Protein AF-A0A6V8R5L8-F1 (afdb_monomer)

Organism: Trichoderma asperellum (NCBI:txid101201)

Sequence (244 aa):
MKTLAVASGLMSLLPAVLACGSDNSCYGPTNTVEHVRHVKRIQPGPPNARYGPKAPLEWGQLNFLHTTDSHGWLEGHLKEQHYGADWSDFATFSRRMKQSARDMDVDLLLADTGDLHDDNGLSDATKVDDIKSMSIFNEIEYDLLTIGIRELYMSEVSYGMFNVWAKLPDYQLPGYWRAQANWPKDKDPEFVDLIFYDFLQKSILTYLGANYTAAMVDCYIDYFLLPYAKLMWLKNIDDCPIKP

InterPro domains:
  IPR006179 5'-Nucleotidase/apyrase [PTHR11575] (53-153)
  IPR029052 Metallo-dependent phosphatase-like [G3DSA:3.60.21.10] (49-230)
  IPR029052 Metallo-dependent phosphatase-like [SSF56300] (53-162)

Secondary structure (DSSP, 8-state):
---------------------SSS-SSS---------------SSPPPPSS--SSPPP--SEEEEEE---TT--S--SS-TT----HHHHHHHHHHHHHHHHHTT-EEEEEE-S--SSS-HHHHSSSSTTTTHHHHHTTS--SEE---SGGGSSHHHHHHIIIIIS--------S------SPPTTS--S-------GGGHHHHHHHH-TT--GGG---S-SS-HHHHHHHHHHHTGGG-S---

Foldseek 3Di:
DDDDDDDDDPPPPDDPPPPDDPDPPPPPDPPPPPPDPPDPDFQPQAAAAPDDDPDDDDDDLEEEDEEEQCALCQRWDNPDNHTRDGLVNVLVVQVVVCVVCVVVNHHYAYEYEENNHDPDCQQPVDPHGNPRSLVSVVSHPHPYYDYDVVQVPDPVSVCCCVPPRVPDDPDPPPPDDDDDPDADPPDGDPDDDDDDDPVCVVVVDVVVPDVDDPVPDDDPDPDDPVVVVVVVCVVCVVVPPDDD

Structure (mmCIF, N/CA/C/O backbone):
data_AF-A0A6V8R5L8-F1
#
_entry.id   AF-A0A6V8R5L8-F1
#
loop_
_atom_site.group_PDB
_atom_site.id
_atom_site.type_symbol
_atom_site.label_atom_id
_atom_site.label_alt_id
_atom_site.label_comp_id
_atom_site.label_asym_id
_atom_site.label_entity_id
_atom_site.label_seq_id
_atom_site.pdbx_PDB_ins_code
_atom_site.Cartn_x
_atom_site.Cartn_y
_atom_site.Cartn_z
_atom_site.occupancy
_atom_site.B_iso_or_equiv
_atom_site.auth_seq_id
_atom_site.auth_comp_id
_atom_site.auth_asym_id
_atom_site.auth_atom_id
_atom_site.pdbx_PDB_model_num
ATOM 1 N N . MET A 1 1 ? -70.178 -27.175 -48.817 1.00 40.09 1 MET A N 1
ATOM 2 C CA . MET A 1 1 ? -70.028 -26.089 -49.810 1.00 40.09 1 MET A CA 1
ATOM 3 C C . MET A 1 1 ? -69.046 -25.076 -49.252 1.00 40.09 1 MET A C 1
ATOM 5 O O . MET A 1 1 ? -69.098 -24.791 -48.067 1.00 40.09 1 MET A O 1
ATOM 9 N N . LYS A 1 2 ? -68.088 -24.669 -50.086 1.00 38.03 2 LYS A N 1
ATOM 10 C CA . LYS A 1 2 ? -66.938 -23.817 -49.762 1.00 38.03 2 LYS A CA 1
ATOM 11 C C . LYS A 1 2 ? -67.387 -22.377 -49.492 1.00 38.03 2 LYS A C 1
ATOM 13 O O . LYS A 1 2 ? -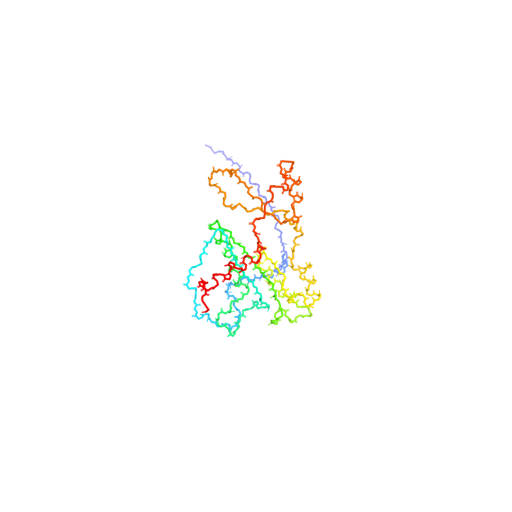68.144 -21.853 -50.299 1.00 38.03 2 LYS A O 1
ATOM 18 N N . THR A 1 3 ? -66.820 -21.721 -48.484 1.00 42.25 3 THR A N 1
ATOM 19 C CA . THR A 1 3 ? -66.677 -20.256 -48.462 1.00 42.25 3 THR A CA 1
ATOM 20 C C . THR A 1 3 ? -65.330 -19.902 -47.848 1.00 42.25 3 THR A C 1
ATOM 22 O O . THR A 1 3 ? -65.010 -20.311 -46.735 1.00 42.25 3 THR A O 1
ATOM 25 N N . LEU A 1 4 ? -64.531 -19.213 -48.659 1.00 40.56 4 LEU A N 1
ATOM 26 C CA . LEU A 1 4 ? -63.168 -18.772 -48.409 1.00 40.56 4 LEU A CA 1
ATOM 27 C C . LEU A 1 4 ? -63.141 -17.678 -47.334 1.00 40.56 4 LEU A C 1
ATOM 29 O O . LEU A 1 4 ? -63.864 -16.692 -47.452 1.00 40.56 4 LEU A O 1
ATOM 33 N N . ALA A 1 5 ? -62.245 -17.803 -46.357 1.00 44.28 5 ALA A N 1
ATOM 34 C CA . ALA A 1 5 ? -61.758 -16.656 -45.601 1.00 44.28 5 ALA A CA 1
ATOM 35 C C . ALA A 1 5 ? -60.573 -16.056 -46.373 1.00 44.28 5 ALA A C 1
ATOM 37 O O . ALA A 1 5 ? -59.543 -16.704 -46.559 1.00 44.28 5 ALA A O 1
ATOM 38 N N . VAL A 1 6 ? -60.754 -14.836 -46.875 1.00 43.69 6 VAL A N 1
ATOM 39 C CA . VAL A 1 6 ? -59.711 -14.034 -47.521 1.00 43.69 6 VAL A CA 1
ATOM 40 C C . VAL A 1 6 ? -58.794 -13.495 -46.424 1.00 43.69 6 VAL A C 1
ATOM 42 O O . VAL A 1 6 ? -59.193 -12.631 -45.649 1.00 43.69 6 VAL A O 1
ATOM 45 N N . ALA A 1 7 ? -57.572 -14.018 -46.340 1.00 44.09 7 ALA A N 1
ATOM 46 C CA . ALA A 1 7 ? -56.503 -13.402 -45.566 1.00 44.09 7 ALA A CA 1
ATOM 47 C C . ALA A 1 7 ? -55.913 -12.254 -46.397 1.00 44.09 7 ALA A C 1
ATOM 49 O O . ALA A 1 7 ? -55.163 -12.477 -47.346 1.00 44.09 7 ALA A O 1
ATOM 50 N N . SER A 1 8 ? -56.289 -11.020 -46.066 1.00 45.44 8 SER A N 1
ATOM 51 C CA . SER A 1 8 ? -55.675 -9.814 -46.620 1.00 45.44 8 SER A CA 1
ATOM 52 C C . SER A 1 8 ? -54.245 -9.691 -46.091 1.00 45.44 8 SER A C 1
ATOM 54 O O . SER A 1 8 ? -54.023 -9.236 -44.971 1.00 45.44 8 SER A O 1
ATOM 56 N N . GLY A 1 9 ? -53.270 -10.127 -46.888 1.00 44.47 9 GLY A N 1
ATOM 57 C CA . GLY A 1 9 ? -51.857 -9.871 -46.637 1.00 44.47 9 GLY A CA 1
ATOM 58 C C . GLY A 1 9 ? -51.530 -8.405 -46.907 1.00 44.47 9 GLY A C 1
ATOM 59 O O . GLY A 1 9 ? -51.534 -7.973 -48.059 1.00 44.47 9 GLY A O 1
ATOM 60 N N . LEU A 1 10 ? -51.220 -7.636 -45.860 1.00 47.09 10 LEU A N 1
ATOM 61 C CA . LEU A 1 10 ? -50.461 -6.398 -46.022 1.00 47.09 10 LEU A CA 1
ATOM 62 C C . LEU A 1 10 ? -49.009 -6.778 -46.334 1.00 47.09 10 LEU A C 1
ATOM 64 O O . LEU A 1 10 ? -48.209 -7.046 -45.441 1.00 47.09 10 LEU A O 1
ATOM 68 N N . MET A 1 11 ? -48.679 -6.818 -47.621 1.00 47.84 11 MET A N 1
ATOM 69 C CA . MET A 1 11 ? -47.301 -6.885 -48.094 1.00 47.84 11 MET A CA 1
ATOM 70 C C . MET A 1 11 ? -46.697 -5.484 -47.926 1.00 47.84 11 MET A C 1
ATOM 72 O O . MET A 1 11 ? -46.876 -4.611 -48.774 1.00 47.84 11 MET A O 1
ATOM 76 N N . SER A 1 12 ? -46.040 -5.226 -46.794 1.00 47.84 12 SER A N 1
ATOM 77 C CA . SER A 1 12 ? -45.265 -4.000 -46.604 1.00 47.84 12 SER A CA 1
ATOM 78 C C . SER A 1 12 ? -44.052 -4.032 -47.537 1.00 47.84 12 SER A C 1
ATOM 80 O O . SER A 1 12 ? -43.045 -4.677 -47.245 1.00 47.84 12 SER A O 1
ATOM 82 N N . LEU A 1 13 ? -44.160 -3.354 -48.679 1.00 51.91 13 LEU A N 1
ATOM 83 C CA . LEU A 1 13 ? -43.029 -3.009 -49.535 1.00 51.91 13 LEU A CA 1
ATOM 84 C C . LEU A 1 13 ? -42.139 -2.018 -48.776 1.00 51.91 13 LEU A C 1
ATOM 86 O O . LEU A 1 13 ? -42.370 -0.812 -48.806 1.00 51.91 13 LEU A O 1
ATOM 90 N N . LEU A 1 14 ? -41.136 -2.532 -48.066 1.00 49.75 14 LEU A N 1
ATOM 91 C CA . LEU A 1 14 ? -40.021 -1.708 -47.615 1.00 49.75 14 LEU A CA 1
ATOM 92 C C . LEU A 1 14 ? -39.145 -1.393 -48.839 1.00 49.75 14 LEU A C 1
ATOM 94 O O . LEU A 1 14 ? -38.788 -2.318 -49.575 1.00 49.75 14 LEU A O 1
ATOM 98 N N . PRO A 1 15 ? -38.801 -0.120 -49.091 1.00 47.50 15 PRO A N 1
ATOM 99 C CA . PRO A 1 15 ? -37.878 0.223 -50.158 1.00 47.50 15 PRO A CA 1
ATOM 100 C C . PRO A 1 15 ? -36.516 -0.397 -49.839 1.00 47.50 15 PRO A C 1
ATOM 102 O O . PRO A 1 15 ? -35.975 -0.210 -48.749 1.00 47.50 15 PRO A O 1
ATOM 105 N N . ALA A 1 16 ? -35.964 -1.143 -50.794 1.00 51.12 16 ALA A N 1
ATOM 106 C CA . ALA A 1 16 ? -34.577 -1.566 -50.740 1.00 51.12 16 ALA A CA 1
ATOM 107 C C . ALA A 1 16 ? -33.705 -0.307 -50.787 1.00 51.12 16 ALA A C 1
ATOM 109 O O . ALA A 1 16 ? -33.515 0.299 -51.842 1.00 51.12 16 ALA A O 1
ATOM 110 N N . VAL A 1 17 ? -33.207 0.113 -49.625 1.00 49.50 17 VAL A N 1
ATOM 111 C CA . VAL A 1 17 ? -32.149 1.113 -49.541 1.00 49.50 17 VAL A CA 1
ATOM 112 C C . VAL A 1 17 ? -30.885 0.438 -50.066 1.00 49.50 17 VAL A C 1
ATOM 114 O O . VAL A 1 17 ? -30.199 -0.286 -49.349 1.00 49.50 17 VAL A O 1
ATOM 117 N N . LEU A 1 18 ? -30.612 0.634 -51.355 1.00 51.62 18 LEU A N 1
ATOM 118 C CA . LEU A 1 18 ? -29.302 0.395 -51.946 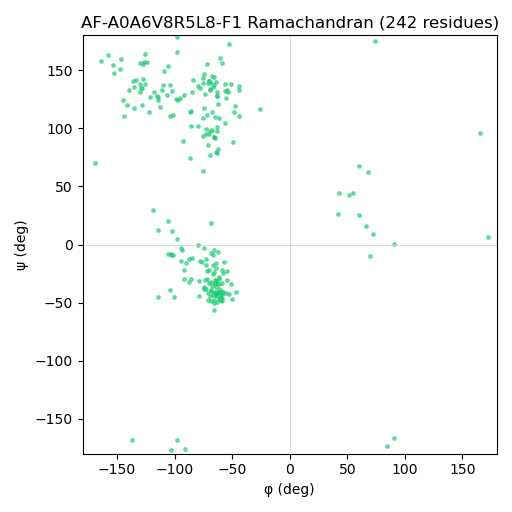1.00 51.62 18 LEU A CA 1
ATOM 119 C C . LEU A 1 18 ? -28.331 1.410 -51.338 1.00 51.62 18 LEU A C 1
ATOM 121 O O . LEU A 1 18 ? -28.207 2.537 -51.814 1.00 51.62 18 LEU A O 1
ATOM 125 N N . ALA A 1 19 ? -27.664 1.013 -50.257 1.00 42.38 19 ALA A N 1
ATOM 126 C CA . ALA A 1 19 ? -26.474 1.703 -49.793 1.00 42.38 19 ALA A CA 1
ATOM 127 C C . ALA A 1 19 ? -25.334 1.371 -50.766 1.00 42.38 19 ALA A C 1
ATOM 129 O O . ALA A 1 19 ? -24.754 0.287 -50.734 1.00 42.38 19 ALA A O 1
ATOM 130 N N . CYS A 1 20 ? -25.062 2.298 -51.682 1.00 43.69 20 CYS A N 1
ATOM 131 C CA . CYS A 1 20 ? -23.847 2.301 -52.482 1.00 43.69 20 CYS A CA 1
ATOM 132 C C . CYS A 1 20 ? -22.628 2.472 -51.565 1.00 43.69 20 CYS A C 1
ATOM 134 O O . CYS A 1 20 ? -22.563 3.430 -50.798 1.00 43.69 20 CYS A O 1
ATOM 136 N N . GLY A 1 21 ? -21.654 1.576 -51.699 1.00 43.62 21 GLY A N 1
ATOM 137 C CA . GLY A 1 21 ? -20.324 1.703 -51.111 1.00 43.62 21 GLY A CA 1
ATOM 138 C C . GLY A 1 21 ? -19.602 0.363 -51.160 1.00 43.62 21 GLY A C 1
ATOM 139 O O . GLY A 1 21 ? -19.808 -0.479 -50.295 1.00 43.62 21 GLY A O 1
ATOM 140 N N . SER A 1 22 ? -18.771 0.151 -52.178 1.00 50.88 22 SER A N 1
ATOM 141 C CA . SER A 1 22 ? -17.900 -1.023 -52.364 1.00 50.88 22 SER A CA 1
ATOM 142 C C . SER A 1 22 ? -16.749 -1.113 -51.351 1.00 50.88 22 SER A C 1
ATOM 144 O O . SER A 1 22 ? -15.764 -1.813 -51.574 1.00 50.88 22 SER A O 1
ATOM 146 N N . ASP A 1 23 ? -16.852 -0.400 -50.236 1.00 49.34 23 ASP A N 1
ATOM 147 C CA . ASP A 1 23 ? -15.746 -0.114 -49.346 1.00 49.34 23 ASP A CA 1
ATOM 148 C C . ASP A 1 23 ? -16.332 -0.139 -47.922 1.00 49.34 23 ASP A C 1
ATOM 150 O O . ASP A 1 23 ? -17.168 0.693 -47.568 1.00 49.34 23 ASP A O 1
ATOM 154 N N . ASN A 1 24 ? -15.963 -1.140 -47.118 1.00 54.25 24 ASN A N 1
ATOM 155 C CA . ASN A 1 24 ? -16.398 -1.339 -45.727 1.00 54.25 24 ASN A CA 1
ATOM 156 C C . ASN A 1 24 ? -16.273 -0.075 -44.845 1.00 54.25 24 ASN A C 1
ATOM 158 O O . ASN A 1 24 ? -15.263 0.073 -44.161 1.00 54.25 24 ASN A O 1
ATOM 162 N N . SER A 1 25 ? -17.280 0.805 -44.772 1.00 54.56 25 SER A N 1
ATOM 163 C CA . SER A 1 25 ? -17.293 1.875 -43.757 1.00 54.56 25 SER A CA 1
ATOM 164 C C . SER A 1 25 ? -18.639 2.621 -43.648 1.00 54.56 25 SER A C 1
ATOM 166 O O . SER A 1 25 ? -18.730 3.808 -43.961 1.00 54.56 25 SER A O 1
ATOM 168 N N . CYS A 1 26 ? -19.693 1.977 -43.130 1.00 54.16 26 CYS A N 1
ATOM 169 C CA . CYS A 1 26 ? -20.783 2.713 -42.445 1.00 54.16 26 CYS A CA 1
ATOM 170 C C . CYS A 1 26 ? -20.491 2.928 -40.949 1.00 54.16 26 CYS A C 1
ATOM 172 O O . CYS A 1 26 ? -21.134 3.738 -40.290 1.00 54.16 26 CYS A O 1
ATOM 174 N N . TYR A 1 27 ? -19.483 2.233 -40.435 1.00 53.62 27 TYR A N 1
ATOM 175 C CA . TYR A 1 27 ? -18.820 2.500 -39.173 1.00 53.62 27 TYR A CA 1
ATOM 176 C C . TYR A 1 27 ? -17.358 2.716 -39.548 1.00 53.62 27 TYR A C 1
ATOM 178 O O . TYR A 1 27 ? -16.810 1.900 -40.288 1.00 53.62 27 TYR A O 1
ATOM 186 N N . GLY A 1 28 ? -16.763 3.836 -39.126 1.00 43.22 28 GLY A N 1
ATOM 187 C CA . GLY A 1 28 ? -15.352 4.138 -39.383 1.00 43.22 28 GLY A CA 1
ATOM 188 C C . GLY A 1 28 ? -14.426 2.995 -38.942 1.00 43.22 28 GLY A C 1
ATOM 189 O O . GLY A 1 28 ? -14.899 2.046 -38.316 1.00 43.22 28 GLY A O 1
ATOM 190 N N . PRO A 1 29 ? -13.120 3.066 -39.259 1.00 45.72 29 PRO A N 1
ATOM 191 C CA . PRO A 1 29 ? -12.196 1.940 -39.150 1.00 45.72 29 PRO A CA 1
ATOM 192 C C . PRO A 1 29 ? -12.401 1.183 -37.841 1.00 45.72 29 PRO A C 1
ATOM 194 O O . PRO A 1 29 ? -12.124 1.694 -36.754 1.00 45.72 29 PRO A O 1
ATOM 197 N N . THR A 1 30 ? -12.929 -0.035 -37.953 1.00 53.88 30 THR A N 1
ATOM 198 C CA . THR A 1 30 ? -13.017 -0.960 -36.835 1.00 53.88 30 THR A CA 1
ATOM 199 C C . THR A 1 30 ? -11.593 -1.406 -36.557 1.00 53.88 30 THR A C 1
ATOM 201 O O . THR A 1 30 ? -11.133 -2.415 -37.086 1.00 53.88 30 THR A O 1
ATOM 204 N N . ASN A 1 31 ? -10.871 -0.621 -35.759 1.00 51.97 31 ASN A N 1
ATOM 205 C CA . ASN A 1 31 ? -9.700 -1.098 -35.044 1.00 51.97 31 ASN A CA 1
ATOM 206 C C . ASN A 1 31 ? -10.199 -2.178 -34.082 1.00 51.97 31 ASN A C 1
ATOM 208 O O . ASN A 1 31 ? -10.452 -1.924 -32.907 1.00 51.97 31 ASN A O 1
ATOM 212 N N . THR A 1 32 ? -10.431 -3.379 -34.605 1.00 52.22 32 THR A N 1
ATOM 213 C CA . THR A 1 32 ? -10.651 -4.572 -33.808 1.00 52.22 32 THR A CA 1
ATOM 214 C C . THR A 1 32 ? -9.364 -4.803 -33.040 1.00 52.22 32 THR A C 1
ATOM 216 O O . THR A 1 32 ? -8.394 -5.337 -33.573 1.00 52.22 32 THR A O 1
ATOM 219 N N . VAL A 1 33 ? -9.338 -4.348 -31.788 1.00 55.75 33 VAL A N 1
ATOM 220 C CA . VAL A 1 33 ? -8.390 -4.847 -30.801 1.00 55.75 33 VAL A CA 1
ATOM 221 C C . VAL A 1 33 ? -8.761 -6.313 -30.610 1.00 5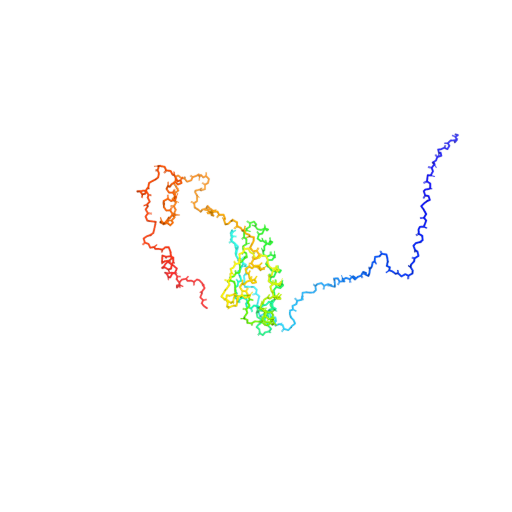5.75 33 VAL A C 1
ATOM 223 O O . VAL A 1 33 ? -9.669 -6.647 -29.851 1.00 55.75 33 VAL A O 1
ATOM 226 N N . GLU A 1 34 ? -8.131 -7.199 -31.378 1.00 49.38 34 GLU A N 1
ATOM 227 C CA . GLU A 1 34 ? -8.203 -8.624 -31.094 1.00 49.38 34 GLU A CA 1
ATOM 228 C C . GLU A 1 34 ? -7.583 -8.832 -29.712 1.00 49.38 34 GLU A C 1
ATOM 230 O O . GLU A 1 34 ? -6.371 -8.703 -29.523 1.00 49.38 34 GLU A O 1
ATOM 235 N N . HIS A 1 35 ? -8.417 -9.150 -28.722 1.00 46.66 35 HIS A N 1
ATOM 236 C CA . HIS A 1 35 ? -7.955 -9.691 -27.451 1.00 46.66 35 HIS A CA 1
ATOM 237 C C . HIS A 1 35 ? -7.430 -11.110 -27.704 1.00 46.66 35 HIS A C 1
ATOM 239 O O . HIS A 1 35 ? -8.102 -12.110 -27.450 1.00 46.66 35 HIS A O 1
ATOM 245 N N . VAL A 1 36 ? -6.226 -11.200 -28.271 1.00 53.91 36 VAL A N 1
ATOM 246 C CA . VAL A 1 36 ? -5.481 -12.451 -28.411 1.00 53.91 36 VAL A CA 1
ATOM 247 C C . VAL A 1 36 ? -5.330 -13.042 -27.011 1.00 53.91 36 VAL A C 1
ATOM 249 O O . VAL A 1 36 ? -4.981 -12.308 -26.084 1.00 53.91 36 VAL A O 1
ATOM 252 N N . ARG A 1 37 ? -5.635 -14.340 -26.856 1.00 46.69 37 ARG A N 1
ATOM 253 C CA . ARG A 1 37 ? -5.617 -15.107 -25.594 1.00 46.69 37 ARG A CA 1
ATOM 254 C C . ARG A 1 37 ? -4.645 -14.497 -24.579 1.00 46.69 37 ARG A C 1
ATOM 256 O O . ARG A 1 37 ? -3.442 -14.486 -24.832 1.00 46.69 37 ARG A O 1
ATOM 263 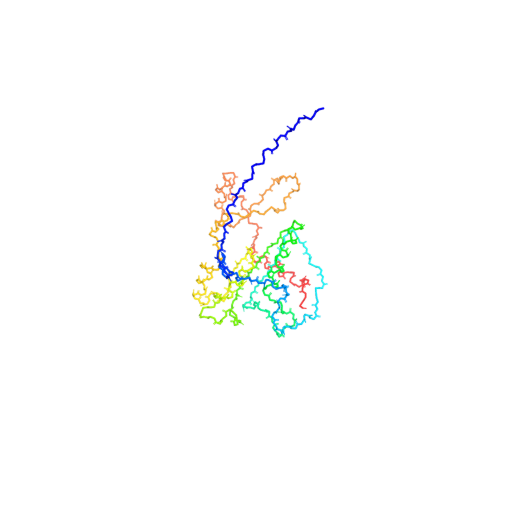N N . HIS A 1 38 ? -5.169 -14.023 -23.446 1.00 48.31 38 HIS A N 1
ATOM 264 C CA . HIS A 1 38 ? -4.381 -13.514 -22.324 1.00 48.31 38 HIS A CA 1
ATOM 265 C C . HIS A 1 38 ? -3.499 -14.640 -21.763 1.00 48.31 38 HIS A C 1
ATOM 267 O O . HIS A 1 38 ? -3.863 -15.345 -20.826 1.00 48.31 38 HIS A O 1
ATOM 273 N N . VAL A 1 39 ? -2.351 -14.872 -22.393 1.00 56.31 39 VAL A N 1
ATOM 274 C CA . VAL A 1 39 ? -1.256 -15.621 -21.785 1.00 56.31 39 VAL A CA 1
ATOM 275 C C . VAL A 1 39 ? -0.762 -14.756 -20.634 1.00 56.31 39 VAL A C 1
ATOM 277 O O . VAL A 1 39 ? -0.629 -13.543 -20.817 1.00 56.31 39 VAL A O 1
ATOM 280 N N . LYS A 1 40 ? -0.521 -15.362 -19.462 1.00 63.00 40 LYS A N 1
ATOM 281 C CA . LYS A 1 40 ? 0.124 -14.669 -18.342 1.00 63.00 40 LYS A CA 1
ATOM 282 C C . LYS A 1 40 ? 1.360 -13.958 -18.895 1.00 63.00 40 LYS A C 1
ATOM 284 O O . LYS A 1 40 ? 2.277 -14.617 -19.385 1.00 63.00 40 LYS A O 1
ATOM 289 N N . ARG A 1 41 ? 1.343 -12.627 -18.879 1.00 65.56 41 ARG A N 1
ATOM 290 C CA . ARG A 1 41 ? 2.511 -11.826 -19.223 1.00 65.56 41 ARG A CA 1
ATOM 291 C C . ARG A 1 41 ? 3.302 -11.703 -17.940 1.00 65.56 41 ARG A C 1
ATOM 293 O O . ARG A 1 41 ? 2.787 -11.186 -16.965 1.00 65.56 41 ARG A O 1
ATOM 300 N N . ILE A 1 42 ? 4.486 -12.284 -17.954 1.00 68.88 42 ILE A N 1
ATOM 301 C CA . ILE A 1 42 ? 5.508 -12.068 -16.945 1.00 68.88 42 ILE A CA 1
ATOM 302 C C . ILE A 1 42 ? 6.603 -11.256 -17.628 1.00 68.88 42 ILE A C 1
ATOM 304 O O . ILE A 1 42 ? 6.794 -11.405 -18.846 1.00 68.88 42 ILE A O 1
ATOM 308 N N . GLN A 1 43 ? 7.310 -10.410 -16.877 1.00 73.94 43 GLN A N 1
ATOM 309 C CA . GLN A 1 43 ? 8.552 -9.810 -17.359 1.00 73.94 43 GLN A CA 1
ATOM 310 C C . GLN A 1 43 ? 9.399 -10.902 -18.049 1.00 73.94 43 GLN A C 1
ATOM 312 O O . GLN A 1 43 ? 9.445 -12.025 -17.553 1.00 73.94 43 GLN A O 1
ATOM 317 N N . PRO A 1 44 ? 10.017 -10.667 -19.217 1.00 77.62 44 PRO A N 1
ATOM 318 C CA . PRO A 1 44 ? 10.872 -11.672 -19.842 1.00 77.62 44 PRO A CA 1
ATOM 319 C C . PRO A 1 44 ? 12.169 -11.889 -19.050 1.00 77.62 44 PRO A C 1
ATOM 321 O O . PRO A 1 44 ? 12.851 -10.933 -18.697 1.00 77.62 44 PRO A O 1
ATOM 324 N N . GLY A 1 45 ? 12.552 -13.149 -18.823 1.00 75.38 45 GLY A N 1
ATOM 325 C CA . GLY A 1 45 ? 13.822 -13.504 -18.175 1.00 75.38 45 GLY A CA 1
ATOM 326 C C . GLY A 1 45 ? 13.893 -13.664 -16.640 1.00 75.38 45 GLY A C 1
ATOM 327 O O . GLY A 1 45 ? 14.989 -14.001 -16.191 1.00 75.38 45 GLY A O 1
ATOM 328 N N . PRO A 1 46 ? 12.835 -13.500 -15.816 1.00 79.94 46 PRO A N 1
ATOM 329 C CA . PRO A 1 46 ? 12.906 -13.819 -14.401 1.00 79.94 46 PRO A CA 1
ATOM 330 C C . PRO A 1 46 ? 12.990 -15.342 -14.220 1.00 79.94 46 PRO A C 1
ATOM 332 O O . PRO A 1 46 ? 12.329 -16.098 -14.945 1.00 79.94 46 PRO A O 1
ATOM 335 N N . PRO A 1 47 ? 13.802 -15.827 -13.268 1.00 81.06 47 PRO A N 1
ATOM 336 C CA . PRO A 1 47 ? 13.896 -17.248 -12.998 1.00 81.06 47 PRO A CA 1
ATOM 337 C C . PRO A 1 47 ? 12.632 -17.758 -12.295 1.00 81.06 47 PRO A C 1
ATOM 339 O O . PRO A 1 47 ? 11.936 -17.023 -11.600 1.00 81.06 47 PRO A O 1
ATOM 342 N N . ASN A 1 48 ? 12.352 -19.056 -12.436 1.00 82.81 48 ASN A N 1
ATOM 343 C CA . ASN A 1 48 ? 11.266 -19.693 -11.691 1.00 82.81 48 ASN A CA 1
ATOM 344 C C . ASN A 1 48 ? 11.596 -19.759 -10.195 1.00 82.81 48 ASN A C 1
ATOM 346 O O . ASN A 1 48 ? 12.709 -20.153 -9.823 1.00 82.81 48 ASN A O 1
ATOM 350 N N . ALA A 1 49 ? 10.594 -19.490 -9.354 1.00 85.00 49 ALA A N 1
ATOM 351 C CA . ALA A 1 49 ? 10.697 -19.638 -7.907 1.00 85.00 49 ALA A CA 1
ATOM 352 C C . ALA A 1 49 ? 11.181 -21.044 -7.519 1.00 85.00 49 ALA A C 1
ATOM 354 O O . ALA A 1 49 ? 10.665 -22.057 -7.993 1.00 85.00 49 ALA A O 1
ATOM 355 N N . ARG A 1 50 ? 12.180 -21.110 -6.630 1.00 85.88 50 ARG A N 1
ATOM 356 C CA . ARG A 1 50 ? 12.797 -22.377 -6.193 1.00 85.88 50 ARG A CA 1
ATOM 357 C C . ARG A 1 50 ? 11.895 -23.214 -5.276 1.00 85.88 50 ARG A C 1
ATOM 359 O O . ARG A 1 50 ? 12.096 -24.419 -5.162 1.00 85.88 50 ARG A O 1
ATOM 366 N N . TYR A 1 51 ? 10.934 -22.591 -4.602 1.00 85.44 51 TYR A N 1
ATOM 367 C CA . TYR A 1 51 ? 9.996 -23.241 -3.689 1.00 85.44 51 TYR A CA 1
ATOM 368 C C . TYR A 1 51 ? 8.646 -22.522 -3.718 1.00 85.44 51 TYR A C 1
ATOM 370 O O . TYR A 1 51 ? 8.581 -21.328 -4.006 1.00 85.44 51 TYR A O 1
ATOM 378 N N . GLY A 1 52 ? 7.578 -23.273 -3.449 1.00 86.50 52 GLY A N 1
ATOM 379 C CA . GLY A 1 52 ? 6.204 -22.774 -3.416 1.00 86.50 52 GLY A CA 1
ATOM 380 C C . GLY A 1 52 ? 5.704 -22.461 -2.001 1.00 86.50 52 GLY A C 1
ATOM 381 O O . GLY A 1 52 ? 6.494 -22.445 -1.051 1.00 86.50 52 GLY A O 1
ATOM 382 N N . PRO A 1 53 ? 4.386 -22.240 -1.850 1.00 87.62 53 PRO A N 1
ATOM 383 C CA . PRO A 1 53 ? 3.751 -22.032 -0.552 1.00 87.62 53 PRO A CA 1
ATOM 384 C C . PRO A 1 53 ? 4.064 -23.177 0.420 1.00 87.62 53 PRO A C 1
ATOM 386 O O . PRO A 1 53 ? 3.965 -24.349 0.056 1.00 87.62 53 PRO A O 1
ATOM 389 N N . LYS A 1 54 ? 4.449 -22.838 1.656 1.00 90.50 54 LYS A N 1
ATOM 390 C CA . LYS A 1 54 ? 4.822 -23.824 2.688 1.00 90.50 54 LYS A CA 1
ATOM 391 C C . LYS A 1 54 ? 3.623 -24.351 3.478 1.00 90.50 54 LYS A C 1
ATOM 393 O O . LYS A 1 54 ? 3.660 -25.482 3.949 1.00 90.50 54 LYS A O 1
ATOM 398 N N . ALA A 1 55 ? 2.588 -23.531 3.627 1.00 92.38 55 ALA A N 1
ATOM 399 C CA . ALA A 1 55 ? 1.354 -23.839 4.336 1.00 92.38 55 ALA A CA 1
ATOM 400 C C . ALA A 1 55 ? 0.228 -22.909 3.839 1.00 92.38 55 ALA A C 1
ATOM 402 O O . ALA A 1 55 ? 0.528 -21.889 3.205 1.00 92.38 55 ALA A O 1
ATOM 403 N N . PRO A 1 56 ? -1.047 -23.245 4.099 1.00 92.50 56 PRO A N 1
ATOM 404 C CA . PRO A 1 56 ? -2.160 -22.315 3.929 1.00 92.50 56 PRO A CA 1
ATOM 405 C C . PRO A 1 56 ? -1.991 -21.057 4.793 1.00 92.50 56 PRO A C 1
ATOM 407 O O . PRO A 1 56 ? -1.305 -21.085 5.813 1.00 92.50 56 PRO A O 1
ATOM 410 N N . LEU A 1 57 ? -2.629 -19.961 4.382 1.00 92.81 57 LEU A N 1
ATOM 411 C CA . LEU A 1 57 ? -2.749 -18.766 5.217 1.00 92.81 57 LEU A CA 1
ATOM 412 C C . LEU A 1 57 ? -3.841 -18.989 6.265 1.00 92.81 57 LEU A C 1
ATOM 414 O O . LEU A 1 57 ? -4.930 -19.454 5.926 1.00 92.81 57 LEU A O 1
ATOM 418 N N . GLU A 1 58 ? -3.547 -18.628 7.508 1.00 93.31 58 GLU A N 1
ATOM 419 C CA . GLU A 1 58 ? -4.534 -18.594 8.586 1.00 93.31 58 GLU A CA 1
ATOM 420 C C . GLU A 1 58 ? -5.371 -17.316 8.479 1.00 93.31 58 GLU A C 1
ATOM 422 O O . GLU A 1 58 ? -4.827 -16.235 8.249 1.00 93.31 58 GLU A O 1
ATOM 427 N N . TRP A 1 59 ? -6.686 -17.443 8.655 1.00 93.75 59 TRP A N 1
ATOM 428 C CA . TRP A 1 59 ? -7.630 -16.329 8.558 1.00 93.75 59 TRP A CA 1
ATOM 429 C C . TRP A 1 59 ? -8.220 -16.000 9.926 1.00 93.75 59 TRP A C 1
ATOM 431 O O . TRP A 1 59 ? -8.675 -16.884 10.653 1.00 93.75 59 TRP A O 1
ATOM 441 N N . GLY A 1 60 ? -8.228 -14.713 10.262 1.00 91.50 60 GLY A N 1
ATOM 442 C CA . GLY A 1 60 ? -8.952 -14.163 11.402 1.00 91.50 60 GLY A CA 1
ATOM 443 C C . GLY A 1 60 ? -10.232 -13.448 10.973 1.00 91.50 60 GLY A C 1
ATOM 444 O O . GLY A 1 60 ? -10.562 -13.386 9.790 1.00 91.50 60 GLY A O 1
ATOM 445 N N . GLN A 1 61 ? -10.930 -12.850 11.942 1.00 89.00 61 GLN A N 1
ATOM 446 C CA . GLN A 1 61 ? -12.072 -11.967 11.658 1.00 89.00 61 GLN A CA 1
ATOM 447 C C . GLN A 1 61 ? -11.642 -10.694 10.910 1.00 89.00 61 GLN A C 1
ATOM 449 O O . GLN A 1 61 ? -12.402 -10.173 10.104 1.00 89.00 61 GLN A O 1
ATOM 454 N N . LEU A 1 62 ? -10.412 -10.231 11.158 1.00 92.75 62 LEU A N 1
ATOM 455 C CA . LEU A 1 62 ? -9.773 -9.103 10.491 1.00 92.75 62 LEU A CA 1
ATOM 456 C C . LEU A 1 62 ? -8.381 -9.520 10.016 1.00 92.75 62 LEU A C 1
ATOM 458 O O . LEU A 1 62 ? -7.601 -10.081 10.788 1.00 92.75 62 LEU A O 1
ATOM 462 N N . ASN A 1 63 ? -8.078 -9.225 8.757 1.00 96.12 63 ASN A N 1
ATOM 463 C CA . ASN A 1 63 ? -6.858 -9.634 8.073 1.00 96.12 63 ASN A CA 1
ATOM 464 C C . ASN A 1 63 ? -6.205 -8.428 7.395 1.00 96.12 63 ASN A C 1
ATOM 466 O O . ASN A 1 63 ? -6.880 -7.457 7.049 1.00 96.12 63 ASN A O 1
ATOM 470 N N . PHE A 1 64 ? -4.896 -8.510 7.163 1.00 96.69 64 PHE A N 1
ATOM 471 C CA . PHE A 1 64 ? -4.130 -7.446 6.522 1.00 96.69 64 PHE A CA 1
ATOM 472 C C . PHE A 1 64 ? -3.272 -7.994 5.385 1.00 96.69 64 PHE A C 1
ATOM 474 O O . PHE A 1 64 ? -2.619 -9.027 5.533 1.00 96.69 64 PHE A O 1
ATOM 481 N N . LEU A 1 65 ? -3.239 -7.269 4.269 1.00 96.44 65 LEU A N 1
ATOM 482 C CA . LEU A 1 65 ? -2.220 -7.405 3.235 1.00 96.44 65 LEU A CA 1
ATOM 483 C C . LEU A 1 65 ? -1.427 -6.100 3.197 1.00 96.44 65 LEU A C 1
ATOM 485 O O . LEU A 1 65 ? -2.014 -5.031 3.070 1.00 96.44 65 LEU A O 1
ATOM 489 N N . HIS A 1 66 ? -0.111 -6.182 3.346 1.00 96.75 66 HIS A N 1
ATOM 490 C CA . HIS A 1 66 ? 0.725 -5.012 3.589 1.00 96.75 66 HIS A CA 1
ATOM 491 C C . HIS A 1 66 ? 1.909 -4.960 2.625 1.00 96.75 66 HIS A C 1
ATOM 493 O O . HIS A 1 66 ? 2.591 -5.971 2.441 1.00 96.75 66 HIS A O 1
ATOM 499 N N . THR A 1 67 ? 2.166 -3.785 2.060 1.00 96.69 67 THR A N 1
ATOM 500 C CA . THR A 1 67 ? 3.370 -3.459 1.284 1.00 96.69 67 THR A CA 1
ATOM 501 C C . THR A 1 67 ? 4.070 -2.242 1.892 1.00 96.69 67 THR A C 1
ATOM 503 O O . THR A 1 67 ? 3.477 -1.487 2.654 1.00 96.69 67 THR A O 1
ATOM 506 N N . THR A 1 68 ? 5.365 -2.104 1.639 1.00 96.19 68 THR A N 1
ATOM 507 C CA . THR A 1 68 ? 6.196 -0.977 2.086 1.00 96.19 68 THR A CA 1
ATOM 508 C C . THR A 1 68 ? 7.484 -0.984 1.286 1.00 96.19 68 THR A C 1
ATOM 510 O O . THR A 1 68 ? 7.851 -2.052 0.783 1.00 96.19 68 THR A O 1
ATOM 513 N N . ASP A 1 69 ? 8.166 0.159 1.198 1.00 96.00 69 ASP A N 1
ATOM 514 C CA . ASP A 1 69 ? 9.530 0.259 0.659 1.00 96.00 69 ASP A CA 1
ATOM 515 C C . ASP A 1 69 ? 9.636 -0.411 -0.720 1.00 96.00 69 ASP A C 1
ATOM 517 O O . ASP A 1 69 ? 10.547 -1.188 -1.020 1.00 96.00 69 ASP A O 1
ATOM 521 N N . SER A 1 70 ? 8.624 -0.172 -1.555 1.00 93.62 70 SER A N 1
ATOM 522 C CA . SER A 1 70 ? 8.554 -0.772 -2.886 1.00 93.62 70 SER A CA 1
ATOM 523 C C . SER A 1 70 ? 9.586 -0.161 -3.828 1.00 93.62 70 SER A C 1
ATOM 525 O O . SER A 1 70 ? 10.054 -0.854 -4.732 1.00 93.62 70 SER A O 1
ATOM 527 N N . HIS A 1 71 ? 9.947 1.110 -3.613 1.00 94.81 71 HIS A N 1
ATOM 528 C CA . HIS A 1 71 ? 10.974 1.844 -4.350 1.00 94.81 71 HIS A CA 1
ATOM 529 C C . HIS A 1 71 ? 10.926 1.601 -5.870 1.00 94.81 71 HIS A C 1
ATOM 531 O O . HIS A 1 71 ? 11.929 1.291 -6.511 1.00 94.81 71 HIS A O 1
ATOM 537 N N . GLY A 1 72 ? 9.725 1.633 -6.447 1.00 92.94 72 GLY A N 1
ATOM 538 C CA . GLY A 1 72 ? 9.499 1.484 -7.882 1.00 92.94 72 GLY A CA 1
ATOM 539 C C . GLY A 1 72 ? 9.705 0.077 -8.455 1.00 92.94 72 GLY A C 1
ATOM 540 O O . GLY A 1 72 ? 9.658 -0.083 -9.678 1.00 92.94 72 GLY A O 1
ATOM 541 N N . TRP A 1 73 ? 9.894 -0.965 -7.636 1.00 93.94 73 TRP A N 1
ATOM 542 C CA . TRP A 1 73 ? 10.070 -2.357 -8.086 1.00 93.94 73 TRP A CA 1
ATOM 543 C C . TRP A 1 73 ? 8.762 -3.025 -8.541 1.00 93.94 73 TRP A C 1
ATOM 545 O O . TRP A 1 73 ? 8.311 -4.029 -7.992 1.00 93.94 73 TRP A O 1
ATOM 555 N N . LEU A 1 74 ? 8.159 -2.494 -9.606 1.00 92.19 74 LEU A N 1
ATOM 556 C CA . LEU A 1 74 ? 6.863 -2.955 -10.124 1.00 92.19 74 LEU A CA 1
ATOM 557 C C . LEU A 1 74 ? 6.974 -4.066 -11.173 1.00 92.19 74 LEU A C 1
ATOM 559 O O . LEU A 1 74 ? 5.983 -4.723 -11.474 1.00 92.19 74 LEU A O 1
ATOM 563 N N . GLU A 1 75 ? 8.155 -4.290 -11.743 1.00 90.31 75 GLU A N 1
ATOM 564 C CA . GLU A 1 75 ? 8.377 -5.294 -12.800 1.00 90.31 75 GLU A CA 1
ATOM 565 C C . GLU A 1 75 ? 8.842 -6.654 -12.246 1.00 90.31 75 GLU A C 1
ATOM 567 O O . GLU A 1 75 ? 9.006 -7.623 -12.993 1.00 90.31 75 GLU A O 1
ATOM 572 N N . GLY A 1 76 ? 9.079 -6.727 -10.933 1.00 89.88 76 GLY A N 1
ATOM 573 C CA . GLY A 1 76 ? 9.764 -7.841 -10.287 1.00 89.88 76 GLY A CA 1
ATOM 574 C C . GLY A 1 76 ? 11.278 -7.852 -10.550 1.00 89.88 76 GLY A C 1
ATOM 575 O O . GLY A 1 76 ? 11.835 -7.060 -11.312 1.00 89.88 76 GLY A O 1
ATOM 576 N N . HIS A 1 77 ? 11.980 -8.782 -9.911 1.00 89.75 77 HIS A N 1
ATOM 577 C CA . HIS A 1 77 ? 13.434 -8.896 -9.952 1.00 89.75 77 HIS A CA 1
ATOM 578 C C . HIS A 1 77 ? 13.897 -9.934 -10.980 1.00 89.75 77 HIS A C 1
ATOM 580 O O . HIS A 1 77 ? 13.582 -11.119 -10.891 1.00 89.75 77 HIS A O 1
ATOM 586 N N . LEU A 1 78 ? 14.751 -9.512 -11.918 1.00 88.69 78 LEU A N 1
ATOM 587 C CA . LEU A 1 78 ? 15.361 -10.409 -12.913 1.00 88.69 78 LEU A CA 1
ATOM 588 C C . LEU A 1 78 ? 16.447 -11.323 -12.337 1.00 88.69 78 LEU A C 1
ATOM 590 O O . LEU A 1 78 ? 16.701 -12.403 -12.862 1.00 88.69 78 LEU A O 1
ATOM 594 N N . LYS A 1 79 ? 17.149 -10.860 -11.300 1.00 88.19 79 LYS A N 1
ATOM 595 C CA . LYS A 1 79 ? 18.326 -11.549 -10.745 1.00 88.19 79 LYS A CA 1
ATOM 596 C C . LYS A 1 79 ? 18.042 -12.286 -9.442 1.00 88.19 79 LYS A C 1
ATOM 598 O O . LYS A 1 79 ? 18.907 -13.028 -8.991 1.00 88.19 79 LYS A O 1
ATOM 603 N N . GLU A 1 80 ? 16.858 -12.098 -8.864 1.00 87.88 80 GLU A N 1
ATOM 604 C CA . GLU A 1 80 ? 16.467 -12.735 -7.612 1.00 87.88 80 GLU A CA 1
ATOM 605 C C . GLU A 1 80 ? 15.348 -13.741 -7.872 1.00 87.88 80 GLU A C 1
ATOM 607 O O . GLU A 1 80 ? 14.265 -13.401 -8.344 1.00 87.88 80 GLU A O 1
ATOM 612 N N . GLN A 1 81 ? 15.630 -15.007 -7.578 1.00 83.88 81 GLN A N 1
ATOM 613 C CA . GLN A 1 81 ? 14.838 -16.149 -8.030 1.00 83.88 81 GLN A CA 1
ATOM 614 C C . GLN A 1 81 ? 13.432 -16.199 -7.420 1.00 83.88 81 GLN A C 1
ATOM 616 O O . GLN A 1 81 ? 12.556 -16.888 -7.941 1.00 83.88 81 GLN A O 1
ATOM 621 N N . HIS A 1 82 ? 13.202 -15.474 -6.329 1.00 85.75 82 HIS A N 1
ATOM 622 C CA . HIS A 1 82 ? 11.951 -15.510 -5.579 1.00 85.75 82 HIS A CA 1
ATOM 623 C C . HIS A 1 82 ? 11.059 -14.286 -5.755 1.00 85.75 82 HIS A C 1
ATOM 625 O O . HIS A 1 82 ? 9.905 -14.330 -5.335 1.00 85.75 82 HIS A O 1
ATOM 631 N N . TYR A 1 83 ? 11.547 -13.238 -6.416 1.00 89.81 83 TYR A N 1
ATOM 632 C CA . TYR A 1 83 ? 10.836 -11.963 -6.522 1.00 89.81 83 TYR A CA 1
ATOM 633 C C . TYR A 1 83 ? 10.517 -11.594 -7.973 1.00 89.81 83 TYR A C 1
ATOM 635 O O . TYR A 1 83 ? 10.448 -10.423 -8.314 1.00 89.81 83 TYR A O 1
ATOM 643 N N . GLY A 1 84 ? 10.328 -12.588 -8.846 1.00 89.31 84 GLY A N 1
ATOM 644 C CA . GLY A 1 84 ? 10.027 -12.380 -10.269 1.00 89.31 84 GLY A CA 1
ATOM 645 C C . GLY A 1 84 ? 8.565 -12.040 -10.595 1.00 89.31 84 GLY A C 1
ATOM 646 O O . GLY A 1 84 ? 8.244 -11.897 -11.771 1.00 89.31 84 GLY A O 1
ATOM 647 N N . ALA A 1 85 ? 7.681 -11.973 -9.594 1.00 90.12 85 ALA A N 1
ATOM 648 C CA . ALA A 1 85 ? 6.303 -11.520 -9.778 1.00 90.12 85 ALA A CA 1
ATOM 649 C C . ALA A 1 85 ? 6.276 -9.996 -9.944 1.00 90.12 85 ALA A C 1
ATOM 651 O O . ALA A 1 85 ? 6.990 -9.288 -9.235 1.00 90.12 85 ALA A O 1
ATOM 652 N N . ASP A 1 86 ? 5.450 -9.512 -10.865 1.00 91.62 86 ASP A N 1
ATOM 653 C CA . ASP A 1 86 ? 5.270 -8.085 -11.120 1.00 91.62 86 ASP A CA 1
ATOM 654 C C . ASP A 1 86 ? 4.031 -7.521 -10.398 1.00 91.62 86 ASP A C 1
ATOM 656 O O . ASP A 1 86 ? 3.275 -8.225 -9.718 1.00 91.62 86 ASP A O 1
ATOM 660 N N . TRP A 1 87 ? 3.802 -6.219 -10.551 1.00 92.75 87 TRP A N 1
ATOM 661 C CA . TRP A 1 87 ? 2.687 -5.526 -9.913 1.00 92.75 87 TRP A CA 1
ATOM 662 C C . TRP A 1 87 ? 1.318 -5.980 -10.435 1.00 92.75 87 TRP A C 1
ATOM 664 O O . TRP A 1 87 ? 0.318 -5.878 -9.727 1.00 92.75 87 TRP A O 1
ATOM 674 N N . SER A 1 88 ? 1.246 -6.533 -11.651 1.00 90.62 88 SER A N 1
ATOM 675 C CA . SER A 1 88 ? 0.003 -7.083 -12.207 1.00 90.62 88 SER A CA 1
ATOM 676 C C . SER A 1 88 ? -0.353 -8.426 -11.567 1.00 90.62 88 SER A C 1
ATOM 678 O O . SER A 1 88 ? -1.526 -8.687 -11.260 1.00 90.62 88 SER A O 1
ATOM 680 N N . ASP A 1 89 ? 0.657 -9.258 -11.303 1.00 91.69 89 ASP A N 1
ATOM 681 C CA . ASP A 1 89 ? 0.507 -10.459 -10.485 1.00 91.69 89 ASP A CA 1
ATOM 682 C C . ASP A 1 89 ? -0.001 -10.094 -9.083 1.00 91.69 89 ASP A C 1
ATOM 684 O O . ASP A 1 89 ? -0.969 -10.698 -8.608 1.00 91.69 89 ASP A O 1
ATOM 688 N N . PHE A 1 90 ? 0.579 -9.065 -8.451 1.00 94.44 90 PHE A N 1
ATOM 689 C CA . PHE A 1 90 ? 0.129 -8.588 -7.141 1.00 94.44 90 PHE A CA 1
ATOM 690 C C . PHE A 1 90 ? -1.297 -8.019 -7.176 1.00 94.44 90 PHE A C 1
ATOM 692 O O . PHE A 1 90 ? -2.110 -8.364 -6.319 1.00 94.44 90 PHE A O 1
ATOM 699 N N . ALA A 1 91 ? -1.659 -7.244 -8.202 1.00 92.69 91 ALA A N 1
ATOM 700 C CA . ALA A 1 91 ? -3.022 -6.742 -8.397 1.00 92.69 91 ALA A CA 1
ATOM 701 C C . ALA A 1 91 ? -4.049 -7.867 -8.539 1.00 92.69 91 ALA A C 1
ATOM 703 O O . ALA A 1 91 ? -5.152 -7.812 -7.992 1.00 92.69 91 ALA A O 1
ATOM 704 N N . THR A 1 92 ? -3.689 -8.927 -9.257 1.00 93.62 92 THR A N 1
ATOM 705 C CA . THR A 1 92 ? -4.553 -10.100 -9.386 1.00 93.62 92 THR A CA 1
ATOM 706 C C . THR A 1 92 ? -4.658 -10.845 -8.058 1.00 93.62 92 THR A C 1
ATOM 708 O O . THR A 1 92 ? -5.759 -11.225 -7.655 1.00 93.62 92 THR A O 1
ATOM 711 N N . PHE A 1 93 ? -3.536 -11.038 -7.365 1.00 95.19 93 PHE A N 1
ATOM 712 C CA . PHE A 1 93 ? -3.490 -11.682 -6.057 1.00 95.19 93 PHE A CA 1
ATOM 713 C C . PHE A 1 93 ? -4.350 -10.938 -5.030 1.00 95.19 93 PHE A C 1
ATOM 715 O O . PHE A 1 93 ? -5.206 -11.549 -4.394 1.00 95.19 93 PHE A O 1
ATOM 722 N N . SER A 1 94 ? -4.201 -9.619 -4.928 1.00 96.00 94 SER A N 1
ATOM 723 C CA . SER A 1 94 ? -4.915 -8.783 -3.966 1.00 96.00 94 SER A CA 1
ATOM 724 C C . SER A 1 94 ? -6.431 -8.791 -4.208 1.00 96.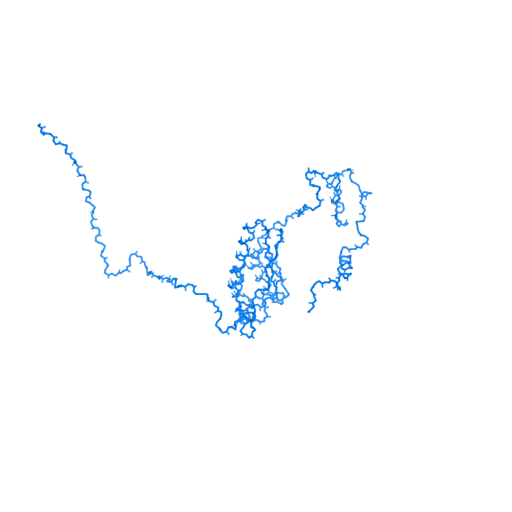00 94 SER A C 1
ATOM 726 O O . SER A 1 94 ? -7.208 -9.008 -3.276 1.00 96.00 94 SER A O 1
ATOM 728 N N . ARG A 1 95 ? -6.871 -8.700 -5.472 1.00 95.00 95 ARG A N 1
ATOM 729 C CA . ARG A 1 95 ? -8.291 -8.830 -5.858 1.00 95.00 95 ARG A CA 1
ATOM 730 C C . ARG A 1 95 ? -8.863 -10.202 -5.497 1.00 95.00 95 ARG A C 1
ATOM 732 O O . ARG A 1 95 ? -9.995 -10.291 -5.020 1.00 95.00 95 ARG A O 1
ATOM 739 N N . ARG A 1 96 ? -8.092 -11.277 -5.700 1.00 96.94 96 ARG A N 1
ATOM 740 C CA . ARG A 1 96 ? -8.497 -12.642 -5.320 1.00 96.94 96 ARG A CA 1
ATOM 741 C C . ARG A 1 96 ? -8.561 -12.808 -3.806 1.00 96.94 96 ARG A C 1
ATOM 743 O O . ARG A 1 96 ? -9.518 -13.401 -3.333 1.00 96.94 96 ARG A O 1
ATOM 750 N N . MET A 1 97 ? -7.620 -12.239 -3.059 1.00 97.00 97 MET A N 1
ATOM 751 C CA . MET A 1 97 ? -7.636 -12.253 -1.594 1.00 97.00 97 MET A CA 1
ATOM 752 C C . MET A 1 97 ? -8.842 -11.492 -1.033 1.00 97.00 97 MET A C 1
ATOM 754 O O . MET A 1 97 ? -9.532 -12.026 -0.168 1.00 97.00 97 MET A O 1
ATOM 758 N N . LYS A 1 98 ? -9.170 -10.308 -1.577 1.00 95.19 98 LYS A N 1
ATOM 759 C CA . LYS A 1 98 ? -10.399 -9.580 -1.212 1.00 95.19 98 LYS A CA 1
ATOM 760 C C . LYS A 1 98 ? -11.661 -10.388 -1.538 1.00 95.19 98 LYS A C 1
ATOM 762 O O . LYS A 1 98 ? -12.610 -10.362 -0.762 1.00 95.19 98 LYS A O 1
ATOM 767 N N . GLN A 1 99 ? -11.691 -11.119 -2.657 1.00 96.50 99 GLN A N 1
ATOM 768 C CA . GLN A 1 99 ? -12.820 -12.004 -2.968 1.00 96.50 99 GLN A CA 1
ATOM 769 C C . GLN A 1 99 ? -12.931 -13.161 -1.971 1.00 96.50 99 GLN A C 1
ATOM 771 O O . GLN A 1 99 ? -14.011 -13.385 -1.442 1.00 96.50 99 GLN A O 1
ATOM 776 N N . SER A 1 100 ? -11.825 -13.842 -1.674 1.00 96.44 100 SER A N 1
ATOM 777 C CA . SER A 1 100 ? -11.795 -14.925 -0.691 1.00 96.44 100 SER A CA 1
ATOM 778 C C . SER A 1 100 ? -12.263 -14.458 0.690 1.00 96.44 100 SER A C 1
ATOM 780 O O . SER A 1 100 ? -13.030 -15.162 1.335 1.00 96.44 100 SER A O 1
ATOM 782 N N . ALA A 1 101 ? -11.853 -13.260 1.123 1.00 95.31 101 ALA A N 1
ATOM 783 C CA . ALA A 1 101 ? -12.302 -12.664 2.382 1.00 95.31 101 ALA A CA 1
ATOM 784 C C . ALA A 1 101 ? -13.830 -12.466 2.409 1.00 95.31 101 ALA A C 1
ATOM 786 O O . ALA A 1 101 ? -14.488 -12.878 3.361 1.00 95.31 101 ALA A O 1
ATOM 787 N N . ARG A 1 102 ? -14.412 -11.941 1.317 1.00 94.50 102 ARG A N 1
ATOM 788 C CA . ARG A 1 102 ? -15.874 -11.814 1.163 1.00 94.50 102 ARG A CA 1
ATOM 789 C C . ARG A 1 102 ? -16.589 -13.162 1.187 1.00 94.50 102 ARG A C 1
ATOM 791 O O . ARG A 1 102 ? -17.633 -13.277 1.815 1.00 94.50 102 ARG A O 1
ATOM 798 N N . ASP A 1 103 ? -16.034 -14.169 0.519 1.00 96.88 103 ASP A N 1
ATOM 799 C CA . ASP A 1 103 ? -16.618 -15.514 0.479 1.00 96.88 103 ASP A CA 1
ATOM 800 C C . ASP A 1 103 ? -16.591 -16.195 1.862 1.00 96.88 103 ASP A C 1
ATOM 802 O O . ASP A 1 103 ? -17.413 -17.068 2.140 1.00 96.88 103 ASP A O 1
ATOM 806 N N . MET A 1 104 ? -15.657 -15.789 2.727 1.00 93.75 104 MET A N 1
ATOM 807 C CA . MET A 1 104 ? -15.497 -16.273 4.101 1.00 93.75 104 MET A CA 1
ATOM 808 C C . MET A 1 104 ? -16.199 -15.406 5.158 1.00 93.75 104 MET A C 1
ATOM 810 O O . MET A 1 104 ? -16.173 -15.782 6.327 1.00 93.75 104 MET A O 1
ATOM 814 N N . ASP A 1 105 ? -16.828 -14.291 4.767 1.00 93.44 105 ASP A N 1
ATOM 815 C CA . ASP A 1 105 ? -17.437 -13.306 5.679 1.00 93.44 105 ASP A CA 1
ATOM 816 C C . ASP A 1 105 ? -16.444 -12.762 6.730 1.00 93.44 105 ASP A C 1
ATOM 818 O O . ASP A 1 105 ? -16.733 -12.676 7.924 1.00 93.44 105 ASP A O 1
ATOM 822 N N . VAL A 1 106 ? -15.228 -12.430 6.280 1.00 92.12 106 VAL A N 1
ATOM 823 C CA . VAL A 1 106 ? -14.163 -11.825 7.099 1.00 92.12 106 VAL A CA 1
ATOM 824 C C . VAL A 1 106 ? -13.626 -10.550 6.452 1.00 92.12 106 VAL A C 1
ATOM 826 O O . VAL A 1 106 ? -13.664 -10.390 5.230 1.00 92.12 106 VAL A O 1
ATOM 829 N N . ASP A 1 107 ? -13.064 -9.656 7.264 1.00 93.12 107 ASP A N 1
ATOM 830 C CA . ASP A 1 107 ? -12.492 -8.400 6.782 1.00 93.12 107 ASP A CA 1
ATOM 831 C C . ASP A 1 107 ? -11.047 -8.584 6.294 1.00 93.12 107 ASP A C 1
ATOM 833 O O . ASP A 1 107 ? -10.245 -9.295 6.909 1.00 93.12 107 ASP A O 1
ATOM 837 N N . LEU A 1 108 ? -10.687 -7.901 5.204 1.00 95.31 108 LEU A N 1
ATOM 838 C CA . LEU A 1 108 ? -9.313 -7.800 4.703 1.00 95.31 108 LEU A CA 1
ATOM 839 C C . LEU A 1 108 ? -8.999 -6.350 4.324 1.00 95.31 108 LEU A C 1
ATOM 841 O O . LEU A 1 108 ? -9.598 -5.821 3.388 1.00 95.31 108 LEU A O 1
ATOM 845 N N . LEU A 1 109 ? -8.021 -5.757 5.011 1.00 94.62 109 LEU A N 1
ATOM 846 C CA . LEU A 1 109 ? -7.502 -4.419 4.732 1.00 94.62 109 LEU A CA 1
ATOM 847 C C . LEU A 1 109 ? -6.162 -4.494 3.996 1.00 94.62 109 LEU A C 1
ATOM 849 O O . LEU A 1 109 ? -5.254 -5.218 4.402 1.00 94.62 109 LEU A O 1
ATOM 853 N N . LEU A 1 110 ? -6.031 -3.727 2.920 1.00 94.31 110 LEU A N 1
ATOM 854 C CA . LEU A 1 110 ? -4.786 -3.531 2.187 1.00 94.31 110 LEU A CA 1
ATOM 855 C C . LEU A 1 110 ? -4.145 -2.218 2.621 1.00 94.31 110 LEU A C 1
ATOM 857 O O . LEU A 1 110 ? -4.776 -1.166 2.532 1.00 94.31 110 LEU A O 1
ATOM 861 N N . ALA A 1 111 ? -2.891 -2.276 3.051 1.00 92.50 111 ALA A N 1
ATOM 862 C CA . ALA A 1 111 ? -2.144 -1.117 3.514 1.00 92.50 111 ALA A CA 1
ATOM 863 C C . ALA A 1 111 ? -0.799 -0.991 2.790 1.00 92.50 111 ALA A C 1
ATOM 865 O O . ALA A 1 111 ? -0.140 -2.001 2.544 1.00 92.50 111 ALA A O 1
ATOM 866 N N . ASP A 1 112 ? -0.395 0.241 2.491 1.00 93.19 112 ASP A N 1
ATOM 867 C CA . ASP A 1 112 ? 0.970 0.565 2.075 1.00 93.19 112 ASP A CA 1
ATOM 868 C C . ASP A 1 112 ? 1.569 1.666 2.955 1.00 93.19 112 ASP A C 1
ATOM 870 O O . ASP A 1 112 ? 0.871 2.625 3.312 1.00 93.19 112 ASP A O 1
ATOM 874 N N . THR A 1 113 ? 2.845 1.512 3.324 1.00 93.19 113 THR A N 1
ATOM 875 C CA . THR A 1 113 ? 3.548 2.455 4.207 1.00 93.19 113 THR A CA 1
ATOM 876 C C . THR A 1 113 ? 4.576 3.374 3.546 1.00 93.19 113 THR A C 1
ATOM 878 O O . THR A 1 113 ? 5.373 3.984 4.257 1.00 93.19 113 THR A O 1
ATOM 881 N N . GLY A 1 114 ? 4.494 3.567 2.230 1.00 89.88 114 GLY A N 1
ATOM 882 C CA . GLY A 1 114 ? 5.245 4.590 1.504 1.00 89.88 114 GLY A CA 1
ATOM 883 C C . GLY A 1 114 ? 6.596 4.113 0.979 1.00 89.88 114 GLY A C 1
ATOM 884 O O . GLY A 1 114 ? 6.870 2.910 0.939 1.00 89.88 114 GLY A O 1
ATOM 885 N N . ASP A 1 115 ? 7.426 5.073 0.555 1.00 92.88 115 ASP A N 1
ATOM 886 C CA . ASP A 1 115 ? 8.695 4.843 -0.142 1.00 92.88 115 ASP A CA 1
ATOM 887 C C . ASP A 1 115 ? 8.466 4.076 -1.461 1.00 92.88 115 ASP A C 1
ATOM 889 O O . ASP A 1 115 ? 8.801 2.900 -1.639 1.00 92.88 115 ASP A O 1
ATOM 893 N N . LEU A 1 116 ? 7.810 4.769 -2.394 1.00 91.94 116 LEU A N 1
ATOM 894 C CA . LEU A 1 116 ? 7.308 4.251 -3.667 1.00 91.94 116 LEU A CA 1
ATOM 895 C C . LEU A 1 116 ? 8.273 4.461 -4.843 1.00 91.94 116 LEU A C 1
ATOM 897 O O . LEU A 1 116 ? 8.098 3.797 -5.867 1.00 91.94 116 LEU A O 1
ATOM 901 N N . HIS A 1 117 ? 9.299 5.306 -4.687 1.00 91.88 117 HIS A N 1
ATOM 902 C CA . HIS A 1 117 ? 10.353 5.588 -5.680 1.00 91.88 117 HIS A CA 1
ATOM 903 C C . HIS A 1 117 ? 11.759 5.650 -5.064 1.00 91.88 117 HIS A C 1
ATOM 905 O O . HIS A 1 117 ? 11.942 5.266 -3.908 1.00 91.88 117 HIS A O 1
ATOM 911 N N . ASP A 1 118 ? 12.737 6.136 -5.838 1.00 83.56 118 ASP A N 1
ATOM 912 C CA . ASP A 1 118 ? 14.151 6.290 -5.476 1.00 83.56 118 ASP A CA 1
ATOM 913 C C . ASP A 1 118 ? 14.870 4.952 -5.297 1.00 83.56 118 ASP A C 1
ATOM 915 O O . ASP A 1 118 ? 15.327 4.679 -4.195 1.00 83.56 118 ASP A O 1
ATOM 919 N N . ASP A 1 119 ? 14.955 4.135 -6.356 1.00 86.75 119 ASP A N 1
ATOM 920 C CA . ASP A 1 119 ? 15.897 2.999 -6.535 1.00 86.75 119 ASP A CA 1
ATOM 921 C C . ASP A 1 119 ? 15.570 2.160 -7.803 1.00 86.75 119 ASP A C 1
ATOM 923 O O . ASP A 1 119 ? 16.187 1.111 -8.049 1.00 86.75 119 ASP A O 1
ATOM 927 N N . ASN A 1 120 ? 14.620 2.590 -8.648 1.00 90.19 120 ASN A N 1
ATOM 928 C CA . ASN A 1 120 ? 14.212 1.859 -9.847 1.00 90.19 120 ASN A CA 1
ATOM 929 C C . ASN A 1 120 ? 13.968 2.779 -11.050 1.00 90.19 120 ASN A C 1
ATOM 931 O O . ASN A 1 120 ? 13.230 3.758 -10.997 1.00 90.19 120 ASN A O 1
ATOM 935 N N . GLY A 1 121 ? 14.525 2.410 -12.207 1.00 89.00 121 GLY A N 1
ATOM 936 C CA . GLY A 1 121 ? 14.382 3.200 -13.431 1.00 89.00 121 GLY A CA 1
ATOM 937 C C . GLY A 1 121 ? 12.929 3.420 -13.870 1.00 89.00 121 GLY A C 1
ATOM 938 O O . GLY A 1 121 ? 12.655 4.404 -14.550 1.00 89.00 121 GLY A O 1
ATOM 939 N N . LEU A 1 122 ? 11.990 2.550 -13.485 1.00 88.38 122 LEU A N 1
ATOM 940 C CA . LEU A 1 122 ? 10.578 2.731 -13.814 1.00 88.38 122 LEU A CA 1
ATOM 941 C C . LEU A 1 122 ? 9.942 3.936 -13.096 1.00 88.38 122 LEU A C 1
ATOM 943 O O . LEU A 1 122 ? 9.099 4.612 -13.693 1.00 88.38 122 LEU A O 1
ATOM 947 N N . SER A 1 123 ? 10.335 4.210 -11.850 1.00 91.12 123 SER A N 1
ATOM 948 C CA . SER A 1 123 ? 9.896 5.384 -11.084 1.00 91.12 123 SER A CA 1
ATOM 949 C C . SER A 1 123 ? 10.781 6.609 -11.336 1.00 91.12 123 SER A C 1
ATOM 951 O O . SER A 1 123 ? 10.263 7.722 -11.391 1.00 91.12 123 SER A O 1
ATOM 953 N N . ASP A 1 124 ? 12.077 6.402 -11.590 1.00 91.56 124 ASP A N 1
ATOM 954 C CA . ASP A 1 124 ? 13.095 7.462 -11.491 1.00 91.56 124 ASP A CA 1
ATOM 955 C C . ASP A 1 124 ? 13.536 8.026 -12.863 1.00 91.56 124 ASP A C 1
ATOM 957 O O . ASP A 1 124 ? 14.280 9.000 -12.958 1.00 91.56 124 ASP A O 1
ATOM 961 N N . ALA A 1 125 ? 13.126 7.419 -13.987 1.00 91.19 125 ALA A N 1
ATOM 962 C CA . ALA A 1 125 ? 13.577 7.852 -15.321 1.00 91.19 125 ALA A CA 1
ATOM 963 C C . ALA A 1 125 ? 12.928 9.158 -15.824 1.00 91.19 125 ALA A C 1
ATOM 965 O O . ALA A 1 125 ? 13.244 9.625 -16.927 1.00 91.19 125 ALA A O 1
ATOM 966 N N . THR A 1 126 ? 11.994 9.744 -15.073 1.00 87.81 126 THR A N 1
ATOM 967 C CA . THR A 1 126 ? 11.325 11.003 -15.422 1.00 87.81 126 THR A CA 1
ATOM 968 C C . THR A 1 126 ? 11.945 12.208 -14.717 1.00 87.81 126 THR A C 1
ATOM 970 O O . THR A 1 126 ? 12.734 12.083 -13.799 1.00 87.81 126 THR A O 1
ATOM 973 N N . LYS A 1 127 ? 11.628 13.429 -15.177 1.00 86.88 127 LYS A N 1
ATOM 974 C CA . LYS A 1 127 ? 12.177 14.665 -14.578 1.00 86.88 127 LYS A CA 1
ATOM 975 C C . LYS A 1 127 ? 11.709 14.889 -13.132 1.00 86.88 127 LYS A C 1
ATOM 977 O O . LYS A 1 127 ? 12.410 15.518 -12.350 1.00 86.88 127 LYS A O 1
ATOM 982 N N . VAL A 1 128 ? 10.481 14.480 -12.855 1.00 84.44 128 VAL A N 1
ATOM 983 C CA . VAL A 1 128 ? 9.929 14.361 -11.509 1.00 84.44 128 VAL A CA 1
ATOM 984 C C . VAL A 1 128 ? 9.628 12.887 -11.375 1.00 84.44 128 VAL A C 1
ATOM 986 O O . VAL A 1 128 ? 9.033 12.321 -12.304 1.00 84.44 128 VAL A O 1
ATOM 989 N N . ASP A 1 129 ? 10.064 12.290 -10.281 1.00 85.62 129 ASP A N 1
ATOM 990 C CA . ASP A 1 129 ? 9.874 10.868 -10.051 1.00 85.62 129 ASP A CA 1
ATOM 991 C C . ASP A 1 129 ? 8.382 10.531 -10.015 1.00 85.62 129 ASP A C 1
ATOM 993 O O . ASP A 1 129 ? 7.503 11.392 -9.880 1.00 85.62 129 ASP A O 1
ATOM 997 N N . ASP A 1 130 ? 8.090 9.258 -10.224 1.00 82.44 130 ASP A N 1
ATOM 998 C CA . ASP A 1 130 ? 6.778 8.655 -10.036 1.00 82.44 130 ASP A CA 1
ATOM 999 C C . ASP A 1 130 ? 5.648 9.017 -11.005 1.00 82.44 130 ASP A C 1
ATOM 1001 O O . ASP A 1 130 ? 4.623 8.333 -11.072 1.00 82.44 130 ASP A O 1
ATOM 1005 N N . ILE A 1 131 ? 5.836 10.022 -11.863 1.00 83.88 131 ILE A N 1
ATOM 1006 C CA . ILE A 1 131 ? 4.798 10.482 -12.802 1.00 83.88 131 ILE A CA 1
ATOM 1007 C C . ILE A 1 131 ? 4.242 9.350 -13.686 1.00 83.88 131 ILE A C 1
ATOM 1009 O O . ILE A 1 131 ? 3.082 9.405 -14.110 1.00 83.88 131 ILE A O 1
ATOM 1013 N N . LYS A 1 132 ? 5.055 8.339 -14.011 1.00 86.75 132 LYS A N 1
ATOM 1014 C CA . LYS A 1 132 ? 4.642 7.201 -14.848 1.00 86.75 132 LYS A CA 1
ATOM 1015 C C . LYS A 1 132 ? 4.300 5.955 -14.034 1.00 86.75 132 LYS A C 1
ATOM 1017 O O . LYS A 1 132 ? 3.246 5.363 -14.291 1.00 86.75 132 LYS A O 1
ATOM 1022 N N . SER A 1 133 ? 5.126 5.592 -13.055 1.00 89.25 133 SER A N 1
ATOM 1023 C CA . SER A 1 133 ? 4.921 4.431 -12.174 1.00 89.25 133 SER A CA 1
ATOM 1024 C C . SER A 1 133 ? 3.629 4.546 -11.360 1.00 89.25 133 SER A C 1
ATOM 1026 O O . SER A 1 133 ? 2.939 3.545 -11.182 1.00 89.25 133 SER A O 1
ATOM 1028 N N . MET A 1 134 ? 3.209 5.752 -10.956 1.00 87.38 134 MET A N 1
ATOM 1029 C CA . MET A 1 134 ? 2.007 5.930 -10.131 1.00 87.38 134 MET A CA 1
ATOM 1030 C C . MET A 1 134 ? 0.722 5.443 -10.792 1.00 87.38 134 MET A C 1
ATOM 1032 O O . MET A 1 134 ? -0.196 5.000 -10.104 1.00 87.38 134 MET A O 1
ATOM 1036 N N . SER A 1 135 ? 0.631 5.479 -12.124 1.00 88.06 135 SER A N 1
ATOM 1037 C CA . SER A 1 135 ? -0.528 4.905 -12.822 1.00 88.06 135 SER A CA 1
ATOM 1038 C C . SER A 1 135 ? -0.637 3.389 -12.627 1.00 88.06 135 SER A C 1
ATOM 1040 O O . SER A 1 135 ? -1.744 2.870 -12.558 1.00 88.06 135 SER A O 1
ATOM 1042 N N . ILE A 1 136 ? 0.501 2.708 -12.466 1.00 89.31 136 ILE A N 1
ATOM 1043 C CA . ILE A 1 136 ? 0.593 1.268 -12.211 1.00 89.31 136 ILE A CA 1
ATOM 1044 C C . ILE A 1 136 ? 0.292 0.979 -10.737 1.00 89.31 136 ILE A C 1
ATOM 1046 O O . ILE A 1 136 ? -0.495 0.081 -10.447 1.00 89.31 136 ILE A O 1
ATOM 1050 N N . PHE A 1 137 ? 0.842 1.767 -9.805 1.00 88.44 137 PHE A N 1
ATOM 1051 C CA . PHE A 1 137 ? 0.514 1.651 -8.376 1.00 88.44 137 PHE A CA 1
ATOM 1052 C C . PHE A 1 137 ? -0.993 1.762 -8.114 1.00 88.44 137 PHE A C 1
ATOM 1054 O O . PHE A 1 137 ? -1.552 0.969 -7.358 1.00 88.44 137 PHE A O 1
ATOM 1061 N N . ASN A 1 138 ? -1.661 2.688 -8.808 1.00 86.31 138 ASN A N 1
ATOM 1062 C CA . ASN A 1 138 ? -3.099 2.938 -8.700 1.00 86.31 138 ASN A CA 1
ATOM 1063 C C . ASN A 1 138 ? -4.003 1.783 -9.180 1.00 86.31 138 ASN A C 1
ATOM 1065 O O . ASN A 1 138 ? -5.221 1.880 -9.035 1.00 86.31 138 ASN A O 1
ATOM 1069 N N . GLU A 1 139 ? -3.453 0.701 -9.740 1.00 87.81 139 GLU A N 1
ATOM 1070 C CA . GLU A 1 139 ? -4.226 -0.507 -10.067 1.00 87.81 139 GLU A CA 1
ATOM 1071 C C . GLU A 1 139 ? -4.628 -1.317 -8.821 1.00 87.81 139 GLU A C 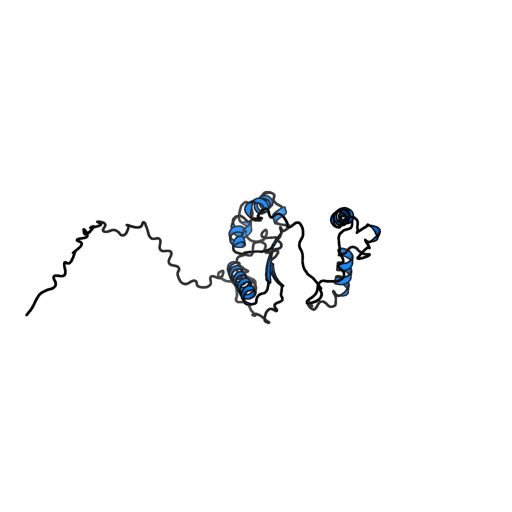1
ATOM 1073 O O . GLU A 1 139 ? -5.531 -2.166 -8.892 1.00 87.81 139 GLU A O 1
ATOM 1078 N N . ILE A 1 140 ? -3.960 -1.064 -7.688 1.00 89.88 140 ILE A N 1
ATOM 1079 C CA . ILE A 1 140 ? -4.260 -1.666 -6.390 1.00 89.88 140 ILE A CA 1
ATOM 1080 C C . ILE A 1 140 ? -5.226 -0.774 -5.613 1.00 89.88 140 ILE A C 1
ATOM 1082 O O . ILE A 1 140 ? -4.985 0.412 -5.398 1.00 89.88 140 ILE A O 1
ATOM 1086 N N . GLU A 1 141 ? -6.307 -1.376 -5.130 1.00 86.94 141 GLU A N 1
ATOM 1087 C CA . GLU A 1 141 ? -7.288 -0.722 -4.262 1.00 86.94 141 GLU A CA 1
ATOM 1088 C C . GLU A 1 141 ? -6.854 -0.835 -2.795 1.00 86.94 141 GLU A C 1
ATOM 1090 O O . GLU A 1 141 ? -7.393 -1.655 -2.040 1.00 86.94 141 GLU A O 1
ATOM 1095 N N . TYR A 1 142 ? -5.842 -0.050 -2.417 1.00 89.31 142 TYR A N 1
ATOM 1096 C CA . TYR A 1 142 ? -5.424 0.096 -1.023 1.00 89.31 142 TYR A CA 1
ATOM 1097 C C . TYR A 1 142 ? -6.526 0.745 -0.182 1.00 89.31 142 TYR A C 1
ATOM 1099 O O . TYR A 1 142 ? -7.192 1.681 -0.621 1.00 89.31 142 TYR A O 1
ATOM 1107 N N . ASP A 1 143 ? -6.695 0.244 1.039 1.00 87.69 143 ASP A N 1
ATOM 1108 C CA . ASP A 1 143 ? -7.632 0.778 2.027 1.00 87.69 143 ASP A CA 1
ATOM 1109 C C . ASP A 1 143 ? -6.948 1.827 2.923 1.00 87.69 143 ASP A C 1
ATOM 1111 O O . ASP A 1 143 ? -7.592 2.763 3.396 1.00 87.69 143 ASP A O 1
ATOM 1115 N N . LEU A 1 144 ? -5.634 1.689 3.135 1.00 87.25 144 LEU A N 1
ATOM 1116 C CA . LEU A 1 144 ? -4.799 2.599 3.918 1.00 87.25 144 LEU A CA 1
ATOM 1117 C C . LEU A 1 144 ? -3.494 2.890 3.171 1.00 87.25 144 LEU A C 1
ATOM 1119 O O . LEU A 1 144 ? -2.844 1.977 2.670 1.00 87.25 144 LEU A O 1
ATOM 1123 N N . LEU A 1 145 ? -3.099 4.158 3.135 1.00 85.12 145 LEU A N 1
ATOM 1124 C CA . LEU A 1 145 ? -1.834 4.613 2.562 1.00 85.12 145 LEU A CA 1
ATOM 1125 C C . LEU A 1 145 ? -1.207 5.631 3.516 1.00 85.12 145 LEU A C 1
ATOM 1127 O O . LEU A 1 145 ? -1.916 6.481 4.062 1.00 85.12 145 LEU A O 1
ATOM 1131 N N . THR A 1 146 ? 0.109 5.582 3.690 1.00 84.94 146 THR A N 1
ATOM 1132 C CA . THR A 1 146 ? 0.879 6.689 4.272 1.00 84.94 146 THR A CA 1
ATOM 1133 C C . THR A 1 146 ? 2.033 7.072 3.357 1.00 84.94 146 THR A C 1
ATOM 1135 O O . THR A 1 146 ? 2.465 6.291 2.518 1.00 84.94 146 THR A O 1
ATOM 1138 N N . ILE A 1 147 ? 2.501 8.308 3.511 1.00 85.31 147 ILE A N 1
ATOM 1139 C CA . ILE A 1 147 ? 3.678 8.813 2.811 1.00 85.31 147 ILE A CA 1
ATOM 1140 C C . ILE A 1 147 ? 4.951 8.244 3.446 1.00 85.31 147 ILE A C 1
ATOM 1142 O O . ILE A 1 147 ? 5.007 8.092 4.673 1.00 85.31 147 ILE A O 1
ATOM 1146 N N . GLY A 1 148 ? 5.951 7.957 2.619 1.00 84.56 148 GLY A N 1
ATOM 1147 C CA . GLY A 1 148 ? 7.290 7.597 3.053 1.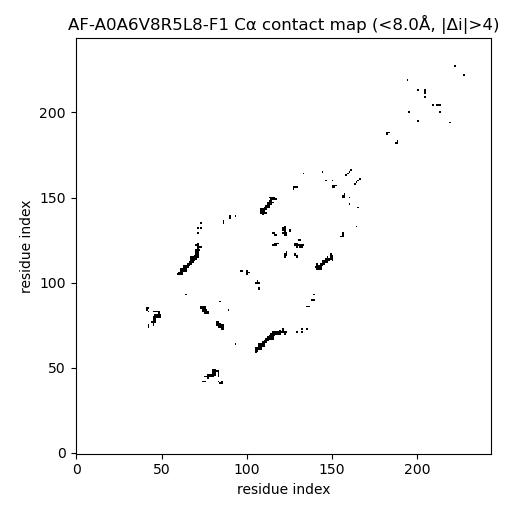00 84.56 148 GLY A CA 1
ATOM 1148 C C . GLY A 1 148 ? 8.198 8.817 3.175 1.00 84.56 148 GLY A C 1
ATOM 1149 O O . GLY A 1 148 ? 7.777 9.968 3.035 1.00 84.56 148 GLY A O 1
ATOM 1150 N N . ILE A 1 149 ? 9.468 8.578 3.488 1.00 85.19 149 ILE A N 1
ATOM 1151 C CA . ILE A 1 149 ? 10.471 9.641 3.561 1.00 85.19 149 ILE A CA 1
ATOM 1152 C C . ILE A 1 149 ? 10.970 10.044 2.170 1.00 85.19 149 ILE A C 1
ATOM 1154 O O . ILE A 1 149 ? 11.299 11.217 1.977 1.00 85.19 149 ILE A O 1
ATOM 1158 N N . ARG A 1 150 ? 11.007 9.117 1.201 1.00 88.00 150 ARG A N 1
ATOM 1159 C CA . ARG A 1 150 ? 11.474 9.398 -0.170 1.00 88.00 150 ARG A CA 1
ATOM 1160 C C . ARG A 1 150 ? 10.637 10.472 -0.845 1.00 88.00 150 ARG A C 1
ATOM 1162 O O . ARG A 1 150 ? 11.180 11.452 -1.358 1.00 88.00 150 ARG A O 1
ATOM 1169 N N . GLU A 1 151 ? 9.324 10.407 -0.652 1.00 85.38 151 GLU A N 1
ATOM 1170 C CA . GLU A 1 151 ? 8.386 11.377 -1.214 1.00 85.38 151 GLU A CA 1
ATOM 1171 C C . GLU A 1 151 ? 8.507 12.790 -0.604 1.00 85.38 151 GLU A C 1
ATOM 1173 O O . GLU A 1 151 ? 7.857 13.726 -1.080 1.00 85.38 151 GLU A O 1
ATOM 1178 N N . LEU A 1 152 ? 9.314 12.978 0.451 1.00 86.81 152 LEU A N 1
ATOM 1179 C CA . LEU A 1 152 ? 9.483 14.246 1.173 1.00 86.81 152 LEU A CA 1
ATOM 1180 C C . LEU A 1 152 ? 10.761 15.015 0.807 1.00 86.81 152 LEU A C 1
ATOM 1182 O O . LEU A 1 152 ? 10.916 16.162 1.235 1.00 86.81 152 LEU A O 1
ATOM 1186 N N . TYR A 1 153 ? 11.684 14.428 0.036 1.00 80.81 153 TYR A N 1
ATOM 1187 C CA . TYR A 1 153 ? 12.943 15.102 -0.312 1.00 80.81 153 TYR A CA 1
ATOM 1188 C C . TYR A 1 153 ? 12.772 16.206 -1.358 1.00 80.81 153 TYR A C 1
ATOM 1190 O O . TYR A 1 153 ? 13.445 17.237 -1.281 1.00 80.81 153 TYR A O 1
ATOM 1198 N N . MET A 1 154 ? 11.882 16.002 -2.331 1.00 83.81 154 MET A N 1
ATOM 1199 C CA . MET A 1 154 ? 11.640 16.944 -3.423 1.00 83.81 154 MET A CA 1
ATOM 1200 C C . MET A 1 154 ? 10.231 17.516 -3.344 1.00 83.81 154 MET A C 1
ATOM 1202 O O . MET A 1 154 ? 9.244 16.782 -3.337 1.00 83.81 154 MET A O 1
ATOM 1206 N N . SER A 1 155 ? 10.128 18.846 -3.351 1.00 85.25 155 SER A N 1
ATOM 1207 C CA . SER A 1 155 ? 8.847 19.546 -3.204 1.00 85.25 155 SER A CA 1
ATOM 1208 C C . SER A 1 155 ? 7.829 19.187 -4.288 1.00 85.25 155 SER A C 1
ATOM 1210 O O . SER A 1 155 ? 6.631 19.138 -4.026 1.00 85.25 155 SER A O 1
ATOM 1212 N N . GLU A 1 156 ? 8.304 18.907 -5.498 1.00 86.56 156 GLU A N 1
ATOM 1213 C CA . GLU A 1 156 ? 7.509 18.523 -6.656 1.00 86.56 156 GLU A CA 1
ATOM 1214 C C . GLU A 1 156 ? 6.886 17.136 -6.477 1.00 86.56 156 GLU A C 1
ATOM 1216 O O . GLU A 1 156 ? 5.718 16.948 -6.821 1.00 86.56 156 GLU A O 1
ATOM 1221 N N . VAL A 1 157 ? 7.636 16.197 -5.891 1.00 84.56 157 VAL A N 1
ATOM 1222 C CA . VAL A 1 157 ? 7.156 14.847 -5.574 1.00 84.56 157 VAL A CA 1
ATOM 1223 C C . VAL A 1 157 ? 6.153 14.909 -4.428 1.00 84.56 157 VAL A C 1
ATOM 1225 O O . VAL A 1 157 ? 5.039 14.411 -4.573 1.00 84.56 157 VAL A O 1
ATOM 1228 N N . SER A 1 158 ? 6.470 15.625 -3.343 1.00 85.06 158 SER A N 1
ATOM 1229 C CA . SER A 1 158 ? 5.536 15.818 -2.226 1.00 85.06 158 SER A CA 1
ATOM 1230 C C . SER A 1 158 ? 4.230 16.479 -2.680 1.00 85.06 158 SER A C 1
ATOM 1232 O O . SER A 1 158 ? 3.141 16.077 -2.270 1.00 85.06 158 SER A O 1
ATOM 1234 N N . TYR A 1 159 ? 4.320 17.488 -3.556 1.00 86.19 159 TYR A N 1
ATOM 1235 C CA . TYR A 1 159 ? 3.155 18.169 -4.119 1.00 86.19 159 TYR A CA 1
ATOM 1236 C C . TYR A 1 159 ? 2.323 17.237 -5.007 1.00 86.19 159 TYR A C 1
ATOM 1238 O O . TYR A 1 159 ? 1.092 17.275 -4.933 1.00 86.19 159 TYR A O 1
ATOM 1246 N N . GLY A 1 160 ? 2.972 16.406 -5.828 1.00 84.06 160 GLY A N 1
ATOM 1247 C CA . GLY A 1 160 ? 2.317 15.368 -6.625 1.00 84.06 160 GLY A CA 1
ATOM 1248 C C . GLY A 1 160 ? 1.599 14.347 -5.746 1.00 84.06 160 GLY A C 1
ATOM 1249 O O . GLY A 1 160 ? 0.412 14.084 -5.952 1.00 84.06 160 GLY A O 1
ATOM 1250 N N . MET A 1 161 ? 2.271 13.863 -4.701 1.00 83.38 161 MET A N 1
ATOM 1251 C CA . MET A 1 161 ? 1.708 12.906 -3.754 1.00 83.38 161 MET A CA 1
ATOM 1252 C C . MET A 1 161 ? 0.474 13.474 -3.070 1.00 83.38 161 MET A C 1
ATOM 1254 O O . MET A 1 161 ? -0.579 12.848 -3.093 1.00 83.38 161 MET A O 1
ATOM 1258 N N . PHE A 1 162 ? 0.550 14.705 -2.573 1.00 82.56 162 PHE A N 1
ATOM 1259 C CA . PHE A 1 162 ? -0.574 15.340 -1.895 1.00 82.56 162 PHE A CA 1
ATOM 1260 C C . PHE A 1 162 ? -1.756 15.663 -2.826 1.00 82.56 162 PHE A C 1
ATOM 1262 O O . PHE A 1 162 ? -2.897 15.342 -2.502 1.00 82.56 162 PHE A O 1
ATOM 1269 N N . ASN A 1 163 ? -1.514 16.299 -3.980 1.00 80.75 163 ASN A N 1
ATOM 1270 C CA . ASN A 1 163 ? -2.599 16.849 -4.810 1.00 80.75 163 ASN A CA 1
ATOM 1271 C C . ASN A 1 163 ? -3.117 15.895 -5.887 1.00 80.75 163 ASN A C 1
ATOM 1273 O O . ASN A 1 163 ? -4.219 16.096 -6.398 1.00 80.75 163 ASN A O 1
ATOM 1277 N N . VAL A 1 164 ? -2.315 14.911 -6.290 1.00 78.88 164 VAL A N 1
ATOM 1278 C CA . VAL A 1 164 ? -2.617 14.053 -7.442 1.00 78.88 164 VAL A CA 1
ATOM 1279 C C . VAL A 1 164 ? -2.846 12.610 -7.010 1.00 78.88 164 VAL A C 1
ATOM 1281 O O . VAL A 1 164 ? -3.799 11.989 -7.482 1.00 78.88 164 VAL A O 1
ATOM 1284 N N . TRP A 1 165 ? -1.998 12.066 -6.130 1.00 75.50 165 TRP A N 1
ATOM 1285 C CA . TRP A 1 165 ? -1.933 10.612 -5.920 1.00 75.50 165 TRP A CA 1
ATOM 1286 C C . TRP A 1 165 ? -2.580 10.106 -4.651 1.00 75.50 165 TRP A C 1
ATOM 1288 O O . TRP A 1 165 ? -3.274 9.096 -4.724 1.00 75.50 165 TRP A O 1
ATOM 1298 N N . ALA A 1 166 ? -2.441 10.817 -3.531 1.00 70.81 166 ALA A N 1
ATOM 1299 C CA . ALA A 1 166 ? -3.070 10.430 -2.276 1.00 70.81 166 ALA A CA 1
ATOM 1300 C C . ALA A 1 166 ? -4.582 10.244 -2.463 1.00 70.81 166 ALA A C 1
ATOM 1302 O O . ALA A 1 166 ? -5.194 9.506 -1.694 1.00 70.81 166 ALA A O 1
ATOM 1303 N N . LYS A 1 167 ? -5.168 10.887 -3.501 1.00 62.03 167 LYS A N 1
ATOM 1304 C CA . LYS A 1 167 ? -6.587 10.839 -3.890 1.00 62.03 167 LYS A CA 1
ATOM 1305 C C . LYS A 1 167 ? -7.488 10.901 -2.671 1.00 62.03 167 LYS A C 1
ATOM 1307 O O . LYS A 1 167 ? -8.591 10.374 -2.736 1.00 62.03 167 LYS A O 1
ATOM 1312 N N . LEU A 1 168 ? -7.014 11.502 -1.576 1.00 53.34 168 LEU A N 1
ATOM 1313 C CA . LEU A 1 168 ? -7.710 11.488 -0.314 1.00 53.34 168 LEU A CA 1
ATOM 1314 C C . LEU A 1 168 ? -8.972 12.271 -0.626 1.00 53.34 168 LEU A C 1
ATOM 1316 O O . LEU A 1 168 ? -8.887 13.478 -0.877 1.00 53.34 168 LEU A O 1
ATOM 1320 N N . PRO A 1 169 ? -10.144 11.612 -0.678 1.00 49.31 169 PRO A N 1
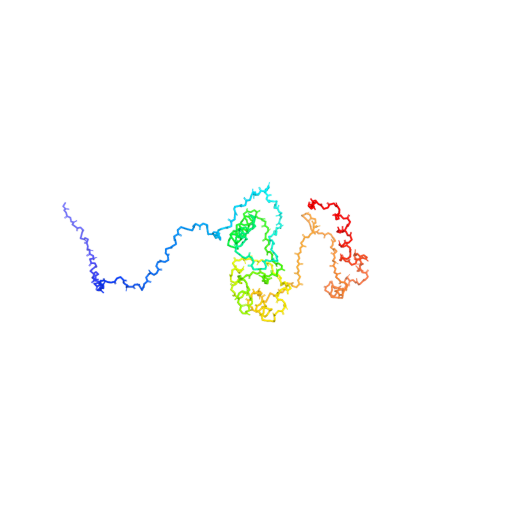ATOM 1321 C CA . PRO A 1 169 ? -11.360 12.353 -0.465 1.00 49.31 169 PRO A CA 1
ATOM 1322 C C . PRO A 1 169 ? -11.109 13.110 0.828 1.00 49.31 169 PRO A C 1
ATOM 1324 O O . PRO A 1 169 ? -10.493 12.563 1.750 1.00 49.31 169 PRO A O 1
ATOM 1327 N N . ASP A 1 170 ? -11.518 14.369 0.865 1.00 48.12 170 ASP A N 1
ATOM 1328 C CA . ASP A 1 170 ? -11.517 15.153 2.088 1.00 48.12 170 ASP A CA 1
ATOM 1329 C C . ASP A 1 170 ? -12.509 14.458 3.035 1.00 48.12 170 ASP A C 1
ATOM 1331 O O . ASP A 1 170 ? -13.705 14.749 3.086 1.00 48.12 170 ASP A O 1
ATOM 1335 N N . TYR A 1 171 ? -12.050 13.377 3.659 1.00 45.44 171 TYR A N 1
ATOM 1336 C CA . TYR A 1 171 ? -12.823 12.585 4.574 1.00 45.44 171 TYR A CA 1
ATOM 1337 C C . TYR A 1 171 ? -12.877 13.449 5.812 1.00 45.44 171 TYR A C 1
ATOM 1339 O O . TYR A 1 171 ? -11.851 13.724 6.439 1.00 45.44 171 TYR A O 1
ATOM 1347 N N . GLN A 1 172 ? -14.085 13.859 6.193 1.00 39.59 172 GLN A N 1
ATOM 1348 C CA . GLN A 1 172 ? -14.288 14.198 7.586 1.00 39.59 172 GLN A CA 1
ATOM 1349 C C . GLN A 1 172 ? -13.880 12.965 8.375 1.00 39.59 172 GLN A C 1
ATOM 1351 O O . GLN A 1 172 ? -14.592 11.959 8.366 1.00 39.59 172 GLN A O 1
ATOM 1356 N N . LEU A 1 173 ? -12.701 13.037 8.996 1.00 46.59 173 LEU A N 1
ATOM 1357 C CA . LEU A 1 173 ? -12.270 12.048 9.962 1.00 46.59 173 LEU A CA 1
ATOM 1358 C C . LEU A 1 173 ? -13.461 11.864 10.903 1.00 46.59 173 LEU A C 1
ATOM 1360 O O . LEU A 1 173 ? -13.922 12.861 11.477 1.00 46.59 173 LEU A O 1
ATOM 1364 N N . PRO A 1 174 ? -14.030 10.650 11.006 1.00 44.94 174 PRO A N 1
ATOM 1365 C CA . PRO A 1 174 ? -15.125 10.437 11.927 1.00 44.94 174 PRO A CA 1
ATOM 1366 C C . PRO A 1 174 ? -14.622 10.887 13.294 1.00 44.94 174 PRO A C 1
ATOM 1368 O O . PRO A 1 174 ? -13.543 10.483 13.730 1.00 44.94 174 PRO A O 1
ATOM 1371 N N . GLY A 1 175 ? -15.370 11.785 13.941 1.00 50.41 175 GLY A N 1
ATOM 1372 C CA . GLY A 1 175 ? -14.919 12.426 15.181 1.00 50.41 175 GLY A CA 1
ATOM 1373 C C . GLY A 1 175 ? -14.579 11.425 16.292 1.00 50.41 175 GLY A C 1
ATOM 1374 O O . GLY A 1 175 ? -13.921 11.786 17.263 1.00 50.41 175 GLY A O 1
ATOM 1375 N N . TYR A 1 176 ? -15.012 10.171 16.144 1.00 50.47 176 TYR A N 1
ATOM 1376 C CA . TYR A 1 176 ? -14.625 9.036 16.964 1.00 50.47 176 TYR A CA 1
ATOM 1377 C C . TYR A 1 176 ? -14.740 7.727 16.169 1.00 50.47 176 TYR A C 1
ATOM 1379 O O . TYR A 1 176 ? -15.635 7.553 15.339 1.00 50.47 176 TYR A O 1
ATOM 1387 N N . TRP A 1 177 ? -13.862 6.779 16.487 1.00 46.91 177 TRP A N 1
ATOM 1388 C CA . TRP A 1 177 ? -13.951 5.383 16.064 1.00 46.91 177 TRP A CA 1
ATOM 1389 C C . TRP A 1 177 ? -14.420 4.561 17.264 1.00 46.91 177 TRP A C 1
ATOM 1391 O O . TRP A 1 177 ? -13.970 4.786 18.386 1.00 46.91 177 TRP A O 1
ATOM 1401 N N . ARG A 1 178 ? -15.341 3.619 17.052 1.00 55.81 178 ARG A N 1
ATOM 1402 C CA . ARG A 1 178 ? -15.873 2.751 18.111 1.00 55.81 178 ARG A CA 1
ATOM 1403 C C . ARG A 1 178 ? -15.626 1.300 17.732 1.00 55.81 178 ARG A C 1
ATOM 1405 O O . ARG A 1 178 ? -16.242 0.807 16.795 1.00 55.81 178 ARG A O 1
ATOM 1412 N N . ALA A 1 179 ? -14.786 0.625 18.505 1.00 48.47 179 ALA A N 1
ATOM 1413 C CA . ALA A 1 179 ? -14.668 -0.826 18.501 1.00 48.47 179 ALA A CA 1
ATOM 1414 C C . ALA A 1 179 ? -15.322 -1.369 19.780 1.00 48.47 179 ALA A C 1
ATOM 1416 O O . ALA A 1 179 ? -15.033 -0.886 20.875 1.00 48.47 179 ALA A O 1
ATOM 1417 N N . GLN A 1 180 ? -16.231 -2.338 19.656 1.00 56.47 180 GLN A N 1
ATOM 1418 C CA . GLN A 1 180 ? -16.800 -3.031 20.814 1.00 56.47 180 GLN A CA 1
ATOM 1419 C C . GLN A 1 180 ? -15.869 -4.180 21.201 1.00 56.47 180 GLN A C 1
ATOM 1421 O O . GLN A 1 180 ? -15.854 -5.221 20.552 1.00 56.47 180 GLN A O 1
ATOM 1426 N N . ALA A 1 181 ? -15.079 -3.980 22.253 1.00 56.06 181 ALA A N 1
ATOM 1427 C CA . ALA A 1 181 ? -14.216 -5.010 22.815 1.00 56.06 181 ALA A CA 1
ATOM 1428 C C . ALA A 1 181 ? -14.751 -5.457 24.183 1.00 56.06 181 ALA A C 1
ATOM 1430 O O . ALA A 1 181 ? -15.133 -4.629 25.007 1.00 56.06 181 ALA A O 1
ATOM 1431 N N . ASN A 1 182 ? -14.745 -6.770 24.428 1.00 61.72 182 ASN A N 1
ATOM 1432 C CA . ASN A 1 182 ? -14.984 -7.380 25.743 1.00 61.72 182 ASN A CA 1
ATOM 1433 C C . ASN A 1 182 ? -16.353 -7.084 26.405 1.00 61.72 182 ASN A C 1
ATOM 1435 O O . ASN A 1 182 ? -16.474 -7.147 27.628 1.00 61.72 182 ASN A O 1
ATOM 1439 N N . TRP A 1 183 ? -17.394 -6.776 25.623 1.00 74.19 183 TRP A N 1
ATOM 1440 C CA . TRP A 1 183 ? -18.761 -6.712 26.153 1.00 74.19 183 TRP A CA 1
ATOM 1441 C C . TRP A 1 183 ? -19.255 -8.106 26.572 1.00 74.19 183 TRP A C 1
ATOM 1443 O O . TRP A 1 183 ? -18.918 -9.099 25.916 1.00 74.19 183 TRP A O 1
ATOM 1453 N N . PRO A 1 184 ? -20.066 -8.213 27.641 1.00 77.62 184 PRO A N 1
ATOM 1454 C CA . PRO A 1 184 ? -20.724 -9.466 27.982 1.00 77.62 184 PRO A CA 1
ATOM 1455 C C . PRO A 1 184 ? -21.568 -9.972 26.807 1.00 77.62 184 PRO A C 1
ATOM 1457 O O . PRO A 1 184 ? -22.279 -9.201 26.163 1.00 77.62 184 PRO A O 1
ATOM 1460 N N . LYS A 1 185 ? -21.523 -11.281 26.539 1.00 76.62 185 LYS A N 1
ATOM 1461 C CA . LYS A 1 185 ? -22.430 -11.880 25.553 1.00 76.62 185 LYS A CA 1
ATOM 1462 C C . LYS A 1 185 ? -23.873 -11.714 26.033 1.00 76.62 185 LYS A C 1
ATOM 1464 O O . LYS A 1 185 ? -24.174 -12.007 27.191 1.00 76.62 185 LYS A O 1
ATOM 1469 N N . ASP A 1 186 ? -24.727 -11.238 25.133 1.00 83.88 186 ASP A N 1
ATOM 1470 C CA . ASP A 1 186 ? -26.187 -11.182 25.278 1.00 83.88 186 ASP A CA 1
ATOM 1471 C C . ASP A 1 186 ? -26.734 -10.243 26.372 1.00 83.88 186 ASP A C 1
ATOM 1473 O O . ASP A 1 186 ? -27.905 -10.345 26.741 1.00 83.88 186 ASP A O 1
ATOM 1477 N N . LYS A 1 187 ? -25.925 -9.308 26.891 1.00 83.19 187 LYS A N 1
ATOM 1478 C CA . LYS A 1 187 ? -26.407 -8.248 27.792 1.00 83.19 187 LYS A CA 1
ATOM 1479 C C . LYS A 1 187 ? -25.544 -6.991 27.737 1.00 83.19 187 LYS A C 1
ATOM 1481 O O . LYS A 1 187 ? -24.345 -7.067 27.477 1.00 83.19 187 LYS A O 1
ATOM 1486 N N . ASP A 1 188 ? -26.152 -5.858 28.072 1.00 83.19 188 ASP A N 1
ATOM 1487 C CA . ASP A 1 188 ? -25.419 -4.611 28.263 1.00 83.19 188 ASP A CA 1
ATOM 1488 C C . ASP A 1 188 ? -24.482 -4.711 29.482 1.00 83.19 188 ASP A C 1
ATOM 1490 O O . ASP A 1 188 ? -24.813 -5.373 30.479 1.00 83.19 188 ASP A O 1
ATOM 1494 N N . PRO A 1 189 ? -23.294 -4.088 29.419 1.00 81.56 189 PRO A N 1
ATOM 1495 C CA . PRO A 1 189 ? -22.392 -4.032 30.555 1.00 81.56 189 PRO A CA 1
ATOM 1496 C C . PRO A 1 189 ? -23.010 -3.207 31.690 1.00 81.56 189 PRO A C 1
ATOM 1498 O O . PRO A 1 189 ? -23.571 -2.138 31.470 1.00 81.56 189 PRO A O 1
ATOM 1501 N N . GLU A 1 190 ? -22.874 -3.700 32.919 1.00 85.88 190 GLU A N 1
ATOM 1502 C CA . GLU A 1 190 ? -23.318 -2.977 34.119 1.00 85.88 190 GLU A CA 1
ATOM 1503 C C . GLU A 1 190 ? -22.459 -1.726 34.373 1.00 85.88 190 GLU A C 1
ATOM 1505 O O . GLU A 1 190 ? -22.966 -0.702 34.824 1.00 85.88 190 GLU A O 1
ATOM 1510 N N . PHE A 1 191 ? -21.172 -1.797 34.014 1.00 80.31 191 PHE A N 1
ATOM 1511 C CA . PHE A 1 191 ? -20.199 -0.712 34.129 1.00 80.31 191 PHE A CA 1
ATOM 1512 C C . PHE A 1 191 ? -19.398 -0.575 32.835 1.00 80.31 191 PHE A C 1
ATOM 1514 O O . PHE A 1 191 ? -19.033 -1.574 32.213 1.00 80.31 191 PHE A O 1
ATOM 1521 N N . VAL A 1 192 ? -19.110 0.666 32.443 1.00 79.69 192 VAL A N 1
ATOM 1522 C CA . VAL A 1 192 ? -18.259 0.991 31.294 1.00 79.69 192 VAL A CA 1
ATOM 1523 C C . VAL A 1 192 ? -17.199 1.979 31.750 1.00 79.69 192 VAL A C 1
ATOM 1525 O O . VAL A 1 192 ? -17.532 3.089 32.162 1.00 79.69 192 VAL A O 1
ATOM 1528 N N . ASP A 1 193 ? -15.936 1.588 31.625 1.00 80.81 193 ASP A N 1
ATOM 1529 C CA . ASP A 1 193 ? -14.810 2.489 31.843 1.00 80.81 193 ASP A CA 1
ATOM 1530 C C . ASP A 1 193 ? -14.514 3.271 30.560 1.00 80.81 193 ASP A C 1
ATOM 1532 O O . ASP A 1 193 ? -14.404 2.703 29.469 1.00 80.81 193 ASP A O 1
ATOM 1536 N N . LEU A 1 194 ? -14.374 4.591 30.689 1.00 80.69 194 LEU A N 1
ATOM 1537 C CA . LEU A 1 194 ? -13.983 5.469 29.593 1.00 80.69 194 LEU A CA 1
ATOM 1538 C C . LEU A 1 194 ? -12.521 5.875 29.770 1.00 80.69 194 LEU A C 1
ATOM 1540 O O . LEU A 1 194 ? -12.192 6.656 30.658 1.00 80.69 194 LEU A O 1
ATOM 1544 N N . ILE A 1 195 ? -11.652 5.370 28.897 1.00 81.38 195 ILE A N 1
ATOM 1545 C CA . ILE A 1 195 ? -10.224 5.700 28.898 1.00 81.38 195 ILE A CA 1
ATOM 1546 C C . ILE A 1 195 ? -9.988 6.835 27.902 1.00 81.38 195 ILE A C 1
ATOM 1548 O O . ILE A 1 195 ? -10.361 6.740 26.733 1.00 81.38 195 ILE A O 1
ATOM 1552 N N . PHE A 1 196 ? -9.356 7.911 28.358 1.00 81.31 196 PHE A N 1
ATOM 1553 C CA . PHE A 1 196 ? -9.035 9.077 27.540 1.00 81.31 196 PHE A CA 1
ATOM 1554 C C . PHE A 1 196 ? -7.717 9.707 27.996 1.00 81.31 196 PHE A C 1
ATOM 1556 O O . PHE A 1 196 ? -7.263 9.497 29.119 1.00 81.31 196 PHE A O 1
ATOM 1563 N N . TYR A 1 197 ? -7.102 10.495 27.116 1.00 79.75 197 TYR A N 1
ATOM 1564 C CA . TYR A 1 197 ? -5.945 11.310 27.477 1.00 79.75 197 TYR A CA 1
ATOM 1565 C C . TYR A 1 197 ? -6.355 12.460 28.401 1.00 79.75 197 TYR A C 1
ATOM 1567 O O . TYR A 1 197 ? -7.384 13.094 28.180 1.00 79.75 197 TYR A O 1
ATOM 1575 N N . ASP A 1 198 ? -5.524 12.766 29.394 1.00 80.94 198 ASP A N 1
ATOM 1576 C CA . ASP A 1 198 ? -5.744 13.792 30.423 1.00 80.94 198 ASP A CA 1
ATOM 1577 C C . ASP A 1 198 ? -6.225 15.149 29.876 1.00 80.94 198 ASP A C 1
ATOM 1579 O O . ASP A 1 198 ? -7.164 15.745 30.407 1.00 80.94 198 ASP A O 1
ATOM 1583 N N . PHE A 1 199 ? -5.671 15.614 28.755 1.00 85.25 199 PHE A N 1
ATOM 1584 C CA . PHE A 1 199 ? -6.069 16.881 28.138 1.00 85.25 199 PHE A CA 1
ATOM 1585 C C . PHE A 1 199 ? -7.525 16.893 27.631 1.00 85.25 199 PHE A C 1
ATOM 1587 O O . PHE A 1 199 ? -8.113 17.965 27.467 1.00 85.25 199 PHE A O 1
ATOM 1594 N N . LEU A 1 200 ? -8.136 15.723 27.409 1.00 86.25 200 LEU A N 1
ATOM 1595 C CA . LEU A 1 200 ? -9.543 15.577 27.026 1.00 86.25 200 LEU A CA 1
ATOM 1596 C C . LEU A 1 200 ? -10.493 15.577 28.231 1.00 86.25 200 LEU A C 1
ATOM 1598 O O . LEU A 1 200 ? -11.700 15.721 28.029 1.00 86.25 200 LEU A O 1
ATOM 1602 N N . GLN A 1 201 ? -9.990 15.469 29.469 1.00 89.44 201 GLN A N 1
ATOM 1603 C CA . GLN A 1 201 ? -10.806 15.321 30.682 1.00 89.44 201 GLN A CA 1
ATOM 1604 C C . GLN A 1 201 ? -11.913 16.370 30.778 1.00 89.44 201 GLN A C 1
ATOM 1606 O O . GLN A 1 201 ? -13.072 16.044 31.027 1.00 89.44 201 GLN A O 1
ATOM 1611 N N . LYS A 1 202 ? -11.575 17.642 30.545 1.00 90.62 202 LYS A N 1
ATOM 1612 C CA . LYS A 1 202 ? -12.548 18.736 30.618 1.00 90.62 202 LYS A CA 1
ATOM 1613 C C . LYS A 1 202 ? -13.683 18.552 29.607 1.00 90.62 202 LYS A C 1
ATOM 1615 O O . LYS A 1 202 ? -14.847 18.741 29.958 1.00 90.62 202 LYS A O 1
ATOM 1620 N N . SER A 1 203 ? -13.351 18.187 28.371 1.00 89.94 203 SER A N 1
ATOM 1621 C CA . SER A 1 203 ? -14.328 17.975 27.299 1.00 89.94 203 SER A CA 1
ATOM 1622 C C . SER A 1 203 ? -15.221 16.770 27.589 1.00 89.94 203 SER A C 1
ATOM 1624 O O . SER A 1 203 ? -16.438 16.869 27.456 1.00 89.94 203 SER A O 1
ATOM 1626 N N . ILE A 1 204 ? -14.630 15.670 28.062 1.00 89.12 204 ILE A N 1
ATOM 1627 C CA . ILE A 1 204 ? -15.350 14.448 28.430 1.00 89.12 204 ILE A CA 1
ATOM 1628 C C . ILE A 1 204 ? -16.313 14.695 29.596 1.00 89.12 204 ILE A C 1
ATOM 1630 O O . ILE A 1 204 ? -17.493 14.382 29.478 1.00 89.12 204 ILE A O 1
ATOM 1634 N N . LEU A 1 205 ? -15.864 15.320 30.690 1.00 91.25 205 LEU A N 1
ATOM 1635 C CA . LEU A 1 205 ? -16.734 15.621 31.835 1.00 91.25 205 LEU A CA 1
ATOM 1636 C C . LEU A 1 205 ? -17.859 16.596 31.466 1.00 91.25 205 LEU A C 1
ATOM 1638 O O . LEU A 1 205 ? -18.987 16.443 31.926 1.00 91.25 205 LEU A O 1
ATOM 1642 N N . THR A 1 206 ? -17.581 17.567 30.591 1.00 90.69 206 THR A N 1
ATOM 1643 C CA . THR A 1 206 ? -18.621 18.470 30.073 1.00 90.69 206 THR A CA 1
ATOM 1644 C C . THR A 1 206 ? -19.683 17.697 29.292 1.00 90.69 206 THR A C 1
ATOM 1646 O O . THR A 1 206 ? -20.871 17.971 29.439 1.00 90.69 206 THR A O 1
ATOM 1649 N N . TYR A 1 207 ? -19.263 16.720 28.486 1.00 89.31 207 TYR A N 1
ATOM 1650 C CA . TYR A 1 207 ? -20.162 15.899 27.680 1.00 89.31 207 TYR A CA 1
ATOM 1651 C C . TYR A 1 207 ? -20.988 14.912 28.521 1.00 89.31 207 TYR A C 1
ATOM 1653 O O . TYR A 1 207 ? -22.185 14.764 28.292 1.00 89.31 207 TYR A O 1
ATOM 1661 N N . LEU A 1 208 ? -20.369 14.265 29.514 1.00 88.75 208 LEU A N 1
ATOM 1662 C CA . LEU A 1 208 ? -21.037 13.329 30.428 1.00 88.75 208 LEU A CA 1
ATOM 1663 C C . LEU A 1 208 ? -22.010 14.030 31.394 1.00 88.75 208 LEU A C 1
ATOM 1665 O O . LEU A 1 208 ? -22.948 13.409 31.899 1.00 88.75 208 LEU A O 1
ATOM 1669 N N . GLY A 1 209 ? -21.816 15.330 31.626 1.00 90.69 209 GLY A N 1
ATOM 1670 C CA . GLY A 1 209 ? -22.703 16.166 32.423 1.00 90.69 209 GLY A CA 1
ATOM 1671 C C . GLY A 1 209 ? -22.432 16.099 33.928 1.00 90.69 209 GLY A C 1
ATOM 1672 O O . GLY A 1 209 ? -21.466 15.506 34.399 1.00 90.69 209 GLY A O 1
ATOM 1673 N N . ALA A 1 210 ? -23.313 16.734 34.706 1.00 89.44 210 ALA A N 1
ATOM 1674 C CA . ALA A 1 210 ? -23.074 17.055 36.118 1.00 89.44 210 ALA A CA 1
ATOM 1675 C C . ALA A 1 210 ? -22.917 15.847 37.064 1.00 89.44 210 ALA A C 1
ATOM 1677 O O . ALA A 1 210 ? -22.435 16.016 38.182 1.00 89.44 210 ALA A O 1
ATOM 1678 N N . ASN A 1 211 ? -23.310 14.645 36.635 1.00 90.81 211 ASN A N 1
ATOM 1679 C CA . ASN A 1 211 ? -23.196 13.430 37.445 1.00 90.81 211 ASN A CA 1
ATOM 1680 C C . ASN A 1 211 ? -21.771 12.860 37.481 1.00 90.81 211 ASN A C 1
ATOM 1682 O O . ASN A 1 211 ? -21.483 12.026 38.335 1.00 90.81 211 ASN A O 1
ATOM 1686 N N . TYR A 1 212 ? -20.890 13.313 36.586 1.00 90.38 212 TYR A N 1
ATOM 1687 C CA . TYR A 1 212 ? -19.508 12.859 36.495 1.00 90.38 212 TYR A CA 1
ATOM 1688 C C . TYR A 1 212 ? -18.573 14.014 36.827 1.00 90.38 212 TYR A C 1
ATOM 1690 O O . TYR A 1 212 ? -18.674 15.107 36.269 1.00 90.38 212 TYR A O 1
ATOM 1698 N N . THR A 1 213 ? -17.654 13.786 37.760 1.00 93.06 213 THR A N 1
ATOM 1699 C CA . THR A 1 213 ? -16.752 14.831 38.255 1.00 93.06 213 THR A CA 1
ATOM 1700 C C . THR A 1 213 ? -15.301 14.399 38.130 1.00 93.06 213 THR A C 1
ATOM 1702 O O . THR A 1 213 ? -15.000 13.217 37.996 1.00 93.06 213 THR A O 1
ATOM 1705 N N . ALA A 1 214 ? -14.380 15.361 38.225 1.00 91.12 214 ALA A N 1
ATOM 1706 C CA . ALA A 1 214 ? -12.944 15.088 38.191 1.00 91.12 214 ALA A CA 1
ATOM 1707 C C . ALA A 1 214 ? -12.473 14.139 39.309 1.00 91.12 214 ALA A C 1
ATOM 1709 O O . ALA A 1 214 ? -11.443 13.503 39.151 1.00 91.12 214 ALA A O 1
ATOM 1710 N N . ALA A 1 215 ? -13.225 14.018 40.408 1.00 92.12 215 ALA A N 1
ATOM 1711 C CA . ALA A 1 215 ? -12.917 13.091 41.496 1.00 92.12 215 ALA A CA 1
ATOM 1712 C C . ALA A 1 215 ? -13.183 11.616 41.145 1.00 92.12 215 ALA A C 1
ATOM 1714 O O . ALA A 1 215 ? -12.785 10.741 41.900 1.00 92.12 215 ALA A O 1
ATOM 1715 N N . MET A 1 216 ? -13.881 11.351 40.036 1.00 89.12 216 MET A N 1
ATOM 1716 C CA . MET A 1 216 ? -14.153 10.005 39.514 1.00 89.12 216 MET A CA 1
ATOM 1717 C C . MET A 1 216 ? -13.172 9.609 38.399 1.00 89.12 216 MET A C 1
ATOM 1719 O O . MET A 1 216 ? -13.369 8.589 37.747 1.00 89.12 216 MET A O 1
ATOM 1723 N N . VAL A 1 217 ? -12.175 10.453 38.113 1.00 89.19 217 VAL A N 1
ATOM 1724 C CA . VAL A 1 217 ? -11.169 10.203 37.080 1.00 89.19 217 VAL A CA 1
ATOM 1725 C C . VAL A 1 217 ? -9.900 9.727 37.765 1.00 89.19 217 VAL A C 1
ATOM 1727 O O . VAL A 1 217 ? -9.224 10.509 38.431 1.00 89.19 217 VAL A O 1
ATOM 1730 N N . ASP A 1 218 ? -9.579 8.456 37.554 1.00 86.81 218 ASP A N 1
ATOM 1731 C CA . ASP A 1 218 ? -8.361 7.834 38.057 1.00 86.81 218 ASP A CA 1
ATOM 1732 C C . ASP A 1 218 ? -7.344 7.622 36.932 1.00 86.81 218 ASP A C 1
ATOM 1734 O O . ASP A 1 218 ? -7.682 7.482 35.752 1.00 86.81 218 ASP A O 1
ATOM 1738 N N . CYS A 1 219 ? -6.065 7.591 37.304 1.00 82.19 219 CYS A N 1
ATOM 1739 C CA . CYS A 1 219 ? -4.999 7.243 36.376 1.00 82.19 219 CYS A CA 1
ATOM 1740 C C . CYS A 1 219 ? -5.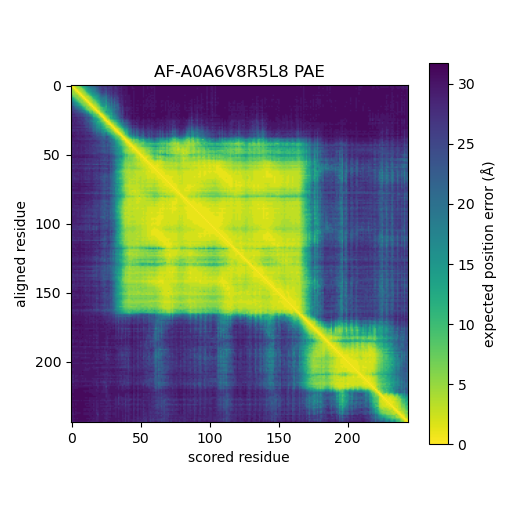131 5.762 35.992 1.00 82.19 219 CYS A C 1
ATOM 1742 O O . CYS A 1 219 ? -4.967 4.884 36.836 1.00 82.19 219 CYS A O 1
ATOM 1744 N N . TYR A 1 220 ? -5.429 5.475 34.721 1.00 71.19 220 TYR A N 1
ATOM 1745 C CA . TYR A 1 220 ? -5.617 4.095 34.259 1.00 71.19 220 TYR A CA 1
ATOM 1746 C C . TYR A 1 220 ? -4.299 3.296 34.223 1.00 71.19 220 TYR A C 1
ATOM 1748 O O . TYR A 1 220 ? -4.296 2.093 34.472 1.00 71.19 220 TYR A O 1
ATOM 1756 N N . ILE A 1 221 ? -3.166 3.952 33.930 1.00 66.25 221 ILE A N 1
ATOM 1757 C CA . ILE A 1 221 ? -1.822 3.347 33.923 1.00 66.25 221 ILE A CA 1
ATOM 1758 C C . ILE A 1 221 ? -0.809 4.391 34.421 1.00 66.25 221 ILE A C 1
ATOM 1760 O O . ILE A 1 221 ? -0.666 5.442 33.804 1.00 66.25 221 ILE A O 1
ATOM 1764 N N . ASP A 1 222 ? -0.038 4.074 35.470 1.00 57.22 222 ASP A N 1
ATOM 1765 C CA . ASP A 1 222 ? 1.034 4.930 36.037 1.00 57.22 222 ASP A CA 1
ATOM 1766 C C . ASP A 1 222 ? 2.199 5.238 35.069 1.00 57.22 222 ASP A C 1
ATOM 1768 O O . ASP A 1 222 ? 3.098 6.028 35.363 1.00 57.22 222 ASP A O 1
ATOM 1772 N N . TYR A 1 223 ? 2.195 4.620 33.891 1.00 53.75 223 TYR A N 1
ATOM 1773 C CA . TYR A 1 223 ? 3.197 4.762 32.849 1.00 53.75 223 TYR A CA 1
ATOM 1774 C C . TYR A 1 223 ? 2.501 5.099 31.536 1.00 53.75 223 TYR A C 1
ATOM 1776 O O . TYR A 1 223 ? 1.521 4.458 31.164 1.00 53.75 223 TYR A O 1
ATOM 1784 N N . PHE A 1 224 ? 3.037 6.077 30.800 1.00 56.00 224 PHE A N 1
ATOM 1785 C CA . PHE A 1 224 ? 2.600 6.370 29.436 1.00 56.00 224 PHE A CA 1
ATOM 1786 C C . PHE A 1 224 ? 2.442 5.058 28.646 1.00 56.00 224 PHE A C 1
ATOM 1788 O O . PHE A 1 224 ? 3.330 4.199 28.665 1.00 56.00 224 PHE A O 1
ATOM 1795 N N . LEU A 1 225 ? 1.318 4.920 27.938 1.00 53.59 225 LEU A N 1
ATOM 1796 C CA . LEU A 1 225 ? 0.964 3.717 27.178 1.00 53.59 225 LEU A CA 1
ATOM 1797 C C . LEU A 1 225 ? 2.102 3.263 26.249 1.00 53.59 225 LEU A C 1
ATOM 1799 O O . LEU A 1 225 ? 2.323 2.071 26.095 1.00 53.59 225 LEU A O 1
ATOM 1803 N N . LEU A 1 226 ? 2.870 4.204 25.690 1.00 51.88 226 LEU A N 1
ATOM 1804 C CA . LEU A 1 226 ? 4.035 3.935 24.843 1.00 51.88 226 LEU A CA 1
ATOM 1805 C C . LEU A 1 226 ? 5.196 3.261 25.610 1.00 51.88 226 LEU A C 1
ATOM 1807 O O . LEU A 1 226 ? 5.600 2.171 25.215 1.00 51.88 226 LEU A O 1
ATOM 1811 N N . PRO A 1 227 ? 5.736 3.830 26.706 1.00 56.50 227 PRO A N 1
ATOM 1812 C CA . PRO A 1 227 ? 6.653 3.141 27.612 1.00 56.50 227 PRO A CA 1
ATOM 1813 C C . PRO A 1 227 ? 6.143 1.805 28.145 1.00 56.50 227 PRO A C 1
ATOM 1815 O O . PRO A 1 227 ? 6.917 0.854 28.173 1.00 56.50 227 PRO A O 1
ATOM 1818 N N . TYR A 1 228 ? 4.871 1.702 28.535 1.00 57.53 228 TYR A N 1
ATOM 1819 C CA . TYR A 1 228 ? 4.298 0.442 29.011 1.00 57.53 228 TYR A CA 1
ATOM 1820 C C . TYR A 1 228 ? 4.248 -0.609 27.896 1.00 57.53 228 TYR A C 1
ATOM 1822 O O . TYR A 1 228 ? 4.770 -1.706 28.071 1.00 57.53 228 TYR A O 1
ATOM 1830 N N . ALA A 1 229 ? 3.707 -0.261 26.726 1.00 57.16 229 ALA A N 1
ATOM 1831 C CA . ALA A 1 229 ? 3.680 -1.133 25.556 1.00 57.16 229 ALA A CA 1
ATOM 1832 C C . ALA A 1 229 ? 5.098 -1.546 25.149 1.00 57.16 229 ALA A C 1
ATOM 1834 O O . ALA A 1 229 ? 5.341 -2.722 24.911 1.00 57.16 229 ALA A O 1
ATOM 1835 N N . LYS A 1 230 ? 6.062 -0.618 25.172 1.00 60.94 230 LYS A N 1
ATOM 1836 C CA . LYS A 1 230 ? 7.479 -0.909 24.933 1.00 60.94 230 LYS A CA 1
ATOM 1837 C C . LYS A 1 230 ? 8.046 -1.881 25.970 1.00 60.94 230 LYS A C 1
ATOM 1839 O O . LYS A 1 230 ? 8.706 -2.836 25.589 1.00 60.94 230 LYS A O 1
ATOM 1844 N N . LEU A 1 231 ? 7.791 -1.677 27.262 1.00 65.31 231 LEU A N 1
ATOM 1845 C CA . LEU A 1 231 ? 8.261 -2.564 28.335 1.00 65.31 231 LEU A CA 1
ATOM 1846 C C . LEU A 1 231 ? 7.642 -3.963 28.245 1.00 65.31 231 LEU A C 1
ATOM 1848 O O . LEU A 1 231 ? 8.339 -4.954 28.451 1.00 65.31 231 LEU A O 1
ATOM 1852 N N . MET A 1 232 ? 6.352 -4.052 27.926 1.00 63.94 232 MET A N 1
ATOM 1853 C CA . MET A 1 232 ? 5.643 -5.324 27.782 1.00 63.94 232 MET A CA 1
ATOM 1854 C C . MET A 1 232 ? 6.042 -6.059 26.498 1.00 63.94 232 MET A C 1
ATOM 1856 O O . MET A 1 232 ? 6.237 -7.269 26.537 1.00 63.94 232 MET A O 1
ATOM 1860 N N . TRP A 1 233 ? 6.250 -5.338 25.393 1.00 57.25 233 TRP A N 1
ATOM 1861 C CA . TRP A 1 233 ? 6.779 -5.894 24.145 1.00 57.25 233 TRP A CA 1
ATOM 1862 C C . TRP A 1 233 ? 8.210 -6.408 24.329 1.00 57.25 233 TRP A C 1
ATOM 1864 O O . TRP A 1 233 ? 8.535 -7.513 23.906 1.00 57.25 233 TRP A O 1
ATOM 1874 N N . LEU A 1 234 ? 9.063 -5.641 25.016 1.00 66.00 234 LEU A N 1
ATOM 1875 C CA . LEU A 1 234 ? 10.437 -6.046 25.322 1.00 66.00 234 LEU A CA 1
ATOM 1876 C C . LEU A 1 234 ? 10.499 -7.264 26.252 1.00 66.00 234 LEU A C 1
ATOM 1878 O O . LEU A 1 234 ? 11.404 -8.076 26.107 1.00 66.00 234 LEU A O 1
ATOM 1882 N N . LYS A 1 235 ? 9.546 -7.425 27.179 1.00 74.12 235 LYS A N 1
ATOM 1883 C CA . LYS A 1 235 ? 9.507 -8.577 28.097 1.00 74.12 235 LYS A CA 1
ATOM 1884 C C . LYS A 1 235 ? 9.372 -9.930 27.394 1.00 74.12 235 LYS A C 1
ATOM 1886 O O . LYS A 1 235 ? 9.848 -10.916 27.943 1.00 74.12 235 LYS A O 1
ATOM 1891 N N . ASN A 1 236 ? 8.756 -9.966 26.213 1.00 63.56 236 ASN A N 1
ATOM 1892 C CA . ASN A 1 236 ? 8.516 -11.194 25.450 1.00 63.56 236 ASN A CA 1
ATOM 1893 C C . ASN A 1 236 ? 9.285 -11.225 24.120 1.00 63.56 236 ASN A C 1
ATOM 1895 O O . ASN A 1 236 ? 9.001 -12.067 23.272 1.00 63.56 236 ASN A O 1
ATOM 1899 N N . ILE A 1 237 ? 10.251 -10.321 23.916 1.00 63.03 237 ILE A N 1
ATOM 1900 C CA . ILE A 1 237 ? 11.005 -10.259 22.656 1.00 63.03 237 ILE A CA 1
ATOM 1901 C C . ILE A 1 237 ? 11.808 -11.545 22.407 1.00 63.03 237 ILE A C 1
ATOM 1903 O O . ILE A 1 237 ? 11.914 -11.992 21.267 1.00 63.03 237 ILE A O 1
ATOM 1907 N N . ASP A 1 238 ? 12.286 -12.179 23.480 1.00 69.62 238 ASP A N 1
ATOM 1908 C CA . ASP A 1 238 ? 13.037 -13.438 23.434 1.00 69.62 238 ASP A CA 1
ATOM 1909 C C . ASP A 1 238 ? 12.138 -14.668 23.193 1.00 69.62 238 ASP A C 1
ATOM 1911 O O . ASP A 1 238 ? 12.635 -15.733 22.825 1.00 69.62 238 ASP A O 1
ATOM 1915 N N . ASP A 1 239 ? 10.820 -14.513 23.360 1.00 62.94 239 ASP A N 1
ATOM 1916 C CA . ASP A 1 239 ? 9.790 -15.542 23.142 1.00 62.94 239 ASP A CA 1
ATOM 1917 C C . ASP A 1 239 ? 9.057 -15.344 21.800 1.00 62.94 239 ASP A C 1
ATOM 1919 O O . ASP A 1 239 ? 8.024 -15.962 21.528 1.00 62.94 239 ASP A O 1
ATOM 1923 N N . CYS A 1 240 ? 9.588 -14.468 20.936 1.00 50.66 240 CYS A N 1
ATOM 1924 C CA . CYS A 1 240 ? 9.049 -14.251 19.603 1.00 50.66 240 CYS A CA 1
ATOM 1925 C C . CYS A 1 240 ? 9.143 -15.560 18.790 1.00 50.66 240 CYS A C 1
ATOM 1927 O O . CYS A 1 240 ? 10.246 -16.073 18.572 1.00 50.66 240 CYS A O 1
ATOM 1929 N N . PRO A 1 241 ? 8.016 -16.108 18.293 1.00 50.22 241 PRO A N 1
ATOM 1930 C CA . PRO A 1 241 ? 8.005 -17.365 17.539 1.00 50.22 241 PRO A CA 1
ATOM 1931 C C . PRO A 1 241 ? 8.720 -17.256 16.184 1.00 50.22 241 PRO A C 1
ATOM 1933 O O . PRO A 1 241 ? 8.959 -18.267 15.522 1.00 50.22 241 PRO A O 1
ATOM 1936 N N . ILE A 1 242 ? 9.088 -16.040 15.778 1.00 45.91 242 ILE A N 1
ATOM 1937 C CA . ILE A 1 242 ? 9.913 -15.770 14.609 1.00 45.91 242 ILE A CA 1
ATOM 1938 C C . ILE A 1 242 ? 11.370 -15.700 15.078 1.00 45.91 242 ILE A C 1
ATOM 1940 O O . ILE A 1 242 ? 11.873 -14.641 15.450 1.00 45.91 242 ILE A O 1
ATOM 1944 N N . LYS A 1 243 ? 12.048 -16.853 15.091 1.00 39.09 243 LYS A N 1
ATOM 1945 C CA . LYS A 1 243 ? 13.516 -16.890 15.163 1.00 39.09 243 LYS A CA 1
ATOM 1946 C C . LYS A 1 243 ? 14.101 -16.484 13.797 1.00 39.09 243 LYS A C 1
ATOM 1948 O O . LYS A 1 243 ? 13.457 -16.783 12.790 1.00 39.09 243 LYS A O 1
ATOM 1953 N N . PRO A 1 244 ? 15.264 -15.805 13.773 1.00 50.41 244 PRO A N 1
ATOM 1954 C CA . PRO A 1 244 ? 15.911 -15.342 12.542 1.00 50.41 244 PRO A CA 1
ATOM 1955 C C . PRO A 1 244 ? 16.214 -16.471 11.551 1.00 50.41 244 PRO A C 1
ATOM 1957 O O . PRO A 1 244 ? 16.452 -17.618 12.003 1.00 50.41 244 PRO A O 1
#

Nearest PDB structures (foldseek):
  3c9f-assembly3_A  TM=9.867E-01  e=6.930E-10  Candida albicans SC5314
  3c9f-assembly3_B-2  TM=9.790E-01  e=9.060E-10  Candida albicans SC5314
  8hfr-assembly1_rA  TM=1.692E-01  e=2.850E-01  Saccharomyces cerevisiae S288C
  3s2s-assembly1_D  TM=3.262E-01  e=2.602E+00  Streptococcus mutans

pLDDT: mean 76.12, std 18.16, range [38.03, 97.0]

Mean predicted aligned error: 18.18 Å

Solvent-accessible surface area (backbone atoms only — not comparable to full-atom values): 16011 Å² total; per-residue (Å²): 135,91,79,86,83,82,81,82,76,83,78,80,82,71,80,81,80,80,77,84,67,102,59,99,58,97,57,71,87,78,80,73,77,75,81,65,80,87,64,87,82,64,65,87,76,40,47,74,59,89,70,76,86,88,67,86,86,87,83,56,70,66,40,78,48,79,50,56,68,50,21,29,65,47,60,34,32,60,88,41,45,79,44,34,63,30,50,66,56,50,38,52,48,52,56,50,49,52,49,52,25,59,78,66,76,29,47,67,44,32,37,37,56,24,23,61,37,86,80,25,69,65,11,49,73,47,99,57,56,36,76,67,38,49,67,62,59,65,68,48,85,62,73,40,79,45,81,30,71,62,46,64,76,42,73,70,43,36,49,42,41,65,77,64,63,61,67,67,68,89,64,77,70,67,95,69,86,87,81,94,72,92,68,55,87,96,48,81,67,95,73,82,89,85,88,76,60,76,91,48,47,68,61,51,37,63,72,70,30,93,91,47,57,78,91,77,64,72,85,91,58,103,50,60,67,66,62,45,51,50,53,57,52,58,73,45,56,90,69,45,89,77,71,134

Radius of gyration: 31.49 Å; Cα contacts (8 Å, |Δi|>4): 206; chains: 1; bounding box: 88×46×94 Å